Protein AF-A0A7X4AEI4-F1 (afdb_monomer_lite)

Structure (mmCIF, N/CA/C/O backbone):
data_AF-A0A7X4AEI4-F1
#
_entry.id   AF-A0A7X4AEI4-F1
#
loop_
_atom_site.group_PDB
_atom_site.id
_atom_site.type_symbol
_atom_site.label_atom_id
_atom_site.label_alt_id
_atom_site.label_comp_id
_atom_site.label_asym_id
_atom_site.label_entity_id
_atom_site.label_seq_id
_atom_site.pdbx_PDB_ins_code
_atom_site.Cartn_x
_atom_site.Cartn_y
_atom_site.Cartn_z
_atom_site.occupancy
_atom_site.B_iso_or_equiv
_atom_site.auth_seq_id
_atom_site.auth_comp_id
_atom_site.auth_asym_id
_atom_site.auth_atom_id
_atom_site.pdbx_PDB_model_num
ATOM 1 N N . MET A 1 1 ? -29.100 -59.504 28.531 1.00 40.72 1 MET A N 1
ATOM 2 C CA . MET A 1 1 ? -29.066 -58.309 29.402 1.00 40.72 1 MET A CA 1
ATOM 3 C C . MET A 1 1 ? -27.916 -57.431 28.911 1.00 40.72 1 MET A C 1
ATOM 5 O O . MET A 1 1 ? -26.781 -57.634 29.310 1.00 40.72 1 MET A O 1
ATOM 9 N N . GLY A 1 2 ? -28.166 -56.596 27.897 1.00 37.59 2 GLY A N 1
ATOM 10 C CA . GLY A 1 2 ? -27.125 -55.810 27.222 1.00 37.59 2 GLY A CA 1
ATOM 11 C C . GLY A 1 2 ? -27.104 -54.385 27.761 1.00 37.59 2 GLY A C 1
ATOM 12 O O . GLY A 1 2 ? -28.114 -53.692 27.659 1.00 37.59 2 GLY A O 1
ATOM 13 N N . LEU A 1 3 ? -25.984 -53.963 28.353 1.00 35.50 3 LEU A N 1
ATOM 14 C CA . LEU A 1 3 ? -25.806 -52.591 28.824 1.00 35.50 3 LEU A CA 1
ATOM 15 C C . LEU A 1 3 ? -25.852 -51.621 27.633 1.00 35.50 3 LEU A C 1
ATOM 17 O O . LEU A 1 3 ? -24.962 -51.623 26.783 1.00 35.50 3 LEU A O 1
ATOM 21 N N . ARG A 1 4 ? -26.880 -50.766 27.593 1.00 35.78 4 ARG A N 1
ATOM 22 C CA . ARG A 1 4 ? -26.909 -49.581 26.730 1.00 35.78 4 ARG A CA 1
ATOM 23 C C . ARG A 1 4 ? -25.895 -48.574 27.268 1.00 35.78 4 ARG A C 1
ATOM 25 O O . ARG A 1 4 ? -26.058 -48.070 28.375 1.00 35.78 4 ARG A O 1
ATOM 32 N N . ARG A 1 5 ? -24.848 -48.292 26.492 1.00 32.34 5 ARG A N 1
ATOM 33 C CA . ARG A 1 5 ? -23.928 -47.181 26.758 1.00 32.34 5 ARG A CA 1
ATOM 34 C C . ARG A 1 5 ? -24.630 -45.882 26.365 1.00 32.34 5 ARG A C 1
ATOM 36 O O . ARG A 1 5 ? -25.009 -45.721 25.210 1.00 32.34 5 ARG A O 1
ATOM 43 N N . VAL A 1 6 ? -24.829 -44.990 27.329 1.00 35.66 6 VAL A N 1
ATOM 44 C CA . VAL A 1 6 ? -25.264 -43.610 27.089 1.00 35.66 6 VAL A CA 1
ATOM 45 C C . VAL A 1 6 ? -23.999 -42.787 26.863 1.00 35.66 6 VAL A C 1
ATOM 47 O O . VAL A 1 6 ? -23.143 -42.735 27.743 1.00 35.66 6 VAL A O 1
ATOM 50 N N . ALA A 1 7 ? -23.856 -42.198 25.678 1.00 30.56 7 ALA A N 1
ATOM 51 C CA . ALA A 1 7 ? -22.810 -41.222 25.398 1.00 30.56 7 ALA A CA 1
ATOM 52 C C . ALA A 1 7 ? -23.348 -39.827 25.734 1.00 30.56 7 ALA A C 1
ATOM 54 O O . ALA A 1 7 ? -24.354 -39.395 25.173 1.00 30.56 7 ALA A O 1
ATOM 55 N N . LEU A 1 8 ? -22.696 -39.149 26.675 1.00 24.53 8 LEU A N 1
ATOM 56 C CA . LEU A 1 8 ? -22.923 -37.741 26.978 1.00 24.53 8 LEU A CA 1
ATOM 57 C C . LEU A 1 8 ? -22.025 -36.924 26.040 1.00 24.53 8 LEU A C 1
ATOM 59 O O . LEU A 1 8 ? -20.804 -37.001 26.149 1.00 24.53 8 LEU A O 1
ATOM 63 N N . VAL A 1 9 ? -22.615 -36.179 25.106 1.00 31.70 9 VAL A N 1
ATOM 64 C CA . VAL A 1 9 ? -21.888 -35.216 24.268 1.00 31.70 9 VAL A CA 1
ATOM 65 C C . VAL A 1 9 ? -22.061 -33.843 24.905 1.00 31.70 9 VAL A C 1
ATOM 67 O O . VAL A 1 9 ? -23.163 -33.300 24.920 1.00 31.70 9 VAL A O 1
ATOM 70 N N . ALA A 1 10 ? -20.984 -33.302 25.469 1.00 25.70 10 ALA A N 1
ATOM 71 C CA . ALA A 1 10 ? -20.925 -31.915 25.906 1.00 25.70 10 ALA A CA 1
ATOM 72 C C . ALA A 1 10 ? -20.435 -31.064 24.727 1.00 25.70 10 ALA A C 1
ATOM 74 O O . ALA A 1 10 ? -19.293 -31.201 24.295 1.00 25.70 10 ALA A O 1
ATOM 75 N N . LEU A 1 11 ? -21.306 -30.209 24.189 1.00 27.55 11 LEU A N 1
ATOM 76 C CA . LEU A 1 11 ? -20.925 -29.166 23.240 1.00 27.55 11 LEU A CA 1
ATOM 77 C C . LEU A 1 11 ? -20.394 -27.977 24.041 1.00 27.55 11 LEU A C 1
ATOM 79 O O . LEU A 1 11 ? -21.166 -27.203 24.603 1.00 27.55 11 LEU A O 1
ATOM 83 N N . THR A 1 12 ? -19.075 -27.837 24.118 1.00 30.42 12 THR A N 1
ATOM 84 C CA . THR A 1 12 ? -18.460 -26.572 24.516 1.00 30.42 12 THR A CA 1
ATOM 85 C C . THR A 1 12 ? -18.415 -25.671 23.290 1.00 30.42 12 THR A C 1
ATOM 87 O O . THR A 1 12 ? -17.662 -25.942 22.357 1.00 30.42 12 THR A O 1
ATOM 90 N N . ALA A 1 13 ? -19.207 -24.598 23.292 1.00 36.44 13 ALA A N 1
ATOM 91 C CA . ALA A 1 13 ? -19.008 -23.455 22.408 1.00 36.44 13 ALA A CA 1
ATOM 92 C C . ALA A 1 13 ? -17.741 -22.712 22.863 1.00 36.44 13 ALA A C 1
ATOM 94 O O . ALA A 1 13 ? -17.801 -21.702 23.557 1.00 36.44 13 ALA A O 1
ATOM 95 N N . GLY A 1 14 ? -16.582 -23.292 22.564 1.00 29.38 14 GLY A N 1
ATOM 96 C CA . GLY A 1 14 ? -15.323 -22.571 22.580 1.00 29.38 14 GLY A CA 1
ATOM 97 C C . GLY A 1 14 ? -15.146 -21.948 21.206 1.00 29.38 14 GLY A C 1
ATOM 98 O O . GLY A 1 14 ? -15.193 -22.668 20.211 1.00 29.38 14 GLY A O 1
ATOM 99 N N . CYS A 1 15 ? -14.943 -20.633 21.147 1.00 37.44 15 CYS A N 1
ATOM 100 C CA . CYS A 1 15 ? -14.301 -20.001 20.002 1.00 37.44 15 CYS A CA 1
ATOM 101 C C . CYS A 1 15 ? -12.878 -20.565 19.923 1.00 37.44 15 CYS A C 1
ATOM 103 O O . CYS A 1 15 ? -11.944 -20.012 20.498 1.00 37.44 15 CYS A O 1
ATOM 105 N N . ALA A 1 16 ? -12.731 -21.732 19.304 1.00 33.69 16 ALA A N 1
ATOM 106 C CA . ALA A 1 16 ? -11.439 -22.212 18.871 1.00 33.69 16 ALA A CA 1
ATOM 107 C C . ALA A 1 16 ? -11.057 -21.332 17.683 1.00 33.69 16 ALA A C 1
ATOM 109 O O . ALA A 1 16 ? -11.630 -21.458 16.603 1.00 33.69 16 ALA A O 1
ATOM 110 N N . VAL A 1 17 ? -10.147 -20.391 17.922 1.00 42.44 17 VAL A N 1
ATOM 111 C CA . VAL A 1 17 ? -9.351 -19.801 16.848 1.00 42.44 17 VAL A CA 1
ATOM 112 C C . VAL A 1 17 ? -8.646 -20.983 16.200 1.00 42.44 17 VAL A C 1
ATOM 114 O O . VAL A 1 17 ? -7.931 -21.706 16.893 1.00 42.44 17 VAL A O 1
ATOM 117 N N . ASP A 1 18 ? -8.945 -21.254 14.935 1.00 33.75 18 ASP A N 1
ATOM 118 C CA . ASP A 1 18 ? -8.306 -22.341 14.210 1.00 33.75 18 ASP A CA 1
ATOM 119 C C . ASP A 1 18 ? -6.809 -22.012 14.085 1.00 33.75 18 ASP A C 1
ATOM 121 O O . ASP A 1 18 ? -6.461 -21.041 13.407 1.00 33.75 18 ASP A O 1
ATOM 125 N N . PRO A 1 19 ? -5.900 -22.761 14.740 1.00 39.88 19 PRO A N 1
ATOM 126 C CA . PRO A 1 19 ? -4.470 -22.514 14.600 1.00 39.88 19 PRO A CA 1
ATOM 127 C C . PRO A 1 19 ? -3.979 -22.757 13.162 1.00 39.88 19 PRO A C 1
ATOM 129 O O . PRO A 1 19 ? -2.879 -22.325 12.828 1.00 39.88 19 PRO A O 1
ATOM 132 N N . ALA A 1 20 ? -4.783 -23.396 12.298 1.00 40.00 20 ALA A N 1
ATOM 133 C CA . ALA A 1 20 ? -4.458 -23.612 10.890 1.00 40.00 20 ALA A CA 1
ATOM 134 C C . ALA A 1 20 ? -4.555 -22.343 10.020 1.00 40.00 20 ALA A C 1
ATOM 136 O O . ALA A 1 20 ? -4.035 -22.338 8.905 1.00 40.00 20 ALA A O 1
ATOM 137 N N . ALA A 1 21 ? -5.155 -21.249 10.507 1.00 44.06 21 ALA A N 1
ATOM 138 C CA . ALA A 1 21 ? -5.223 -19.995 9.748 1.00 44.06 21 ALA A CA 1
ATOM 139 C C . ALA A 1 21 ? -3.840 -19.349 9.502 1.00 44.06 21 ALA A C 1
ATOM 141 O O . ALA A 1 21 ? -3.711 -18.520 8.606 1.00 44.06 21 ALA A O 1
ATOM 142 N N . HIS A 1 22 ? -2.805 -19.756 10.252 1.00 48.44 22 HIS A N 1
ATOM 143 C CA . HIS A 1 22 ? -1.427 -19.269 10.099 1.00 48.44 22 HIS A CA 1
ATOM 144 C C . HIS A 1 22 ? -0.555 -20.074 9.121 1.00 48.44 22 HIS A C 1
ATOM 146 O O . HIS A 1 22 ? 0.604 -19.716 8.924 1.00 48.44 22 HIS A O 1
ATOM 152 N N . GLU A 1 23 ? -1.055 -21.151 8.503 1.00 52.00 23 GLU A N 1
ATOM 153 C CA . GLU A 1 23 ? -0.225 -21.980 7.608 1.00 52.00 23 GLU A CA 1
ATOM 154 C C . GLU A 1 23 ? -0.164 -21.485 6.152 1.00 52.00 23 GLU A C 1
ATOM 156 O O . GLU A 1 23 ? 0.706 -21.928 5.398 1.00 52.00 23 GLU A O 1
ATOM 161 N N . ARG A 1 24 ? -1.039 -20.564 5.728 1.00 64.62 24 ARG A N 1
ATOM 162 C CA . ARG A 1 24 ? -0.987 -19.997 4.371 1.00 64.62 24 ARG A CA 1
ATOM 163 C C . ARG A 1 24 ? -0.202 -18.692 4.364 1.00 64.62 24 ARG A C 1
ATOM 165 O O . ARG A 1 24 ? -0.652 -17.684 4.894 1.00 64.62 24 ARG A O 1
ATOM 172 N N . ALA A 1 25 ? 0.977 -18.733 3.747 1.00 78.81 25 ALA A N 1
ATOM 173 C CA . ALA A 1 25 ? 1.729 -17.531 3.420 1.00 78.81 25 ALA A CA 1
ATOM 174 C C . ALA A 1 25 ? 0.918 -16.671 2.444 1.00 78.81 25 ALA A C 1
ATOM 176 O O . ALA A 1 25 ? 0.476 -17.183 1.414 1.00 78.81 25 ALA A O 1
ATOM 177 N N . VAL A 1 26 ? 0.764 -15.394 2.788 1.00 87.00 26 VAL A N 1
ATOM 178 C CA . VAL A 1 26 ? 0.169 -14.378 1.923 1.00 87.00 26 VAL A CA 1
ATOM 179 C C . VAL A 1 26 ? 1.264 -13.697 1.101 1.00 87.00 26 VAL A C 1
ATOM 181 O O . VAL A 1 26 ? 2.323 -13.342 1.632 1.00 87.00 26 VAL A O 1
ATOM 184 N N . TRP A 1 27 ? 1.017 -13.507 -0.190 1.00 87.94 27 TRP A N 1
ATOM 185 C CA . TRP A 1 27 ? 1.929 -12.910 -1.152 1.00 87.94 27 TRP A CA 1
ATOM 186 C C . TRP A 1 27 ? 1.319 -11.663 -1.760 1.00 87.94 27 TRP A C 1
ATOM 188 O O . TRP A 1 27 ? 0.319 -11.720 -2.443 1.00 87.94 27 TRP A O 1
ATOM 198 N N . THR A 1 28 ? 2.009 -10.537 -1.609 1.00 90.19 28 THR A N 1
ATOM 199 C CA . THR A 1 28 ? 1.589 -9.272 -2.220 1.00 90.19 28 THR A CA 1
ATOM 200 C C . THR A 1 28 ? 1.943 -9.250 -3.713 1.00 90.19 28 THR A C 1
ATOM 202 O O . THR A 1 28 ? 2.954 -8.655 -4.109 1.00 90.19 28 THR A O 1
ATOM 205 N N . ASP A 1 29 ? 1.167 -9.945 -4.540 1.00 88.88 29 ASP A N 1
ATOM 206 C CA . ASP A 1 29 ? 1.409 -10.135 -5.974 1.00 88.88 29 ASP A CA 1
ATOM 207 C C . ASP A 1 29 ? 0.207 -9.787 -6.875 1.00 88.88 29 ASP A C 1
ATOM 209 O O . ASP A 1 29 ? 0.360 -9.687 -8.096 1.00 88.88 29 ASP A O 1
ATOM 213 N N . GLY A 1 30 ? -0.936 -9.430 -6.280 1.00 91.00 30 GLY A N 1
ATOM 214 C CA . GLY A 1 30 ? -2.163 -9.032 -6.970 1.00 91.00 30 GLY A CA 1
ATOM 215 C C . GLY A 1 30 ? -3.045 -10.201 -7.410 1.00 91.00 30 GLY A C 1
ATOM 216 O O . GLY A 1 30 ? -4.073 -9.952 -8.045 1.00 91.00 30 GLY A O 1
ATOM 217 N N . ASP A 1 31 ? -2.654 -11.438 -7.104 1.00 91.62 31 ASP A N 1
ATOM 218 C CA . ASP A 1 31 ? -3.564 -12.572 -6.969 1.00 91.62 31 ASP A CA 1
ATOM 219 C C . ASP A 1 31 ? -4.132 -12.562 -5.539 1.00 91.62 31 ASP A C 1
ATOM 221 O O . ASP A 1 31 ? -3.468 -12.123 -4.609 1.00 91.62 31 ASP A O 1
ATOM 225 N N . PHE A 1 32 ? -5.385 -12.972 -5.356 1.00 94.75 32 PHE A N 1
ATOM 226 C CA . PHE A 1 32 ? -6.053 -12.909 -4.048 1.00 94.75 32 PHE A CA 1
ATOM 227 C C . PHE A 1 32 ? -6.466 -14.290 -3.522 1.00 94.75 32 PHE A C 1
ATOM 229 O O . PHE A 1 32 ? -7.191 -14.376 -2.529 1.00 94.75 32 PHE A O 1
ATOM 236 N N . ASP A 1 33 ? -6.073 -15.370 -4.201 1.00 92.94 33 ASP A N 1
ATOM 237 C CA . ASP A 1 33 ? -6.460 -16.742 -3.850 1.00 92.94 33 ASP A CA 1
ATOM 238 C C . ASP A 1 33 ? -5.941 -17.174 -2.462 1.00 92.94 33 ASP A C 1
ATOM 240 O O . ASP A 1 33 ? -6.579 -17.946 -1.745 1.00 92.94 33 ASP A O 1
ATOM 244 N N . ASP A 1 34 ? -4.788 -16.661 -2.047 1.00 90.12 34 ASP A N 1
ATOM 245 C CA . ASP A 1 34 ? -4.175 -16.884 -0.735 1.00 90.12 34 ASP A CA 1
ATOM 246 C C . ASP A 1 34 ? -4.924 -16.202 0.423 1.00 90.12 34 ASP A C 1
ATOM 248 O O . ASP A 1 34 ? -4.846 -16.665 1.565 1.00 90.12 34 ASP A O 1
ATOM 252 N N . TRP A 1 35 ? -5.721 -15.175 0.126 1.00 93.94 35 TRP A N 1
ATOM 253 C CA . TRP A 1 35 ? -6.644 -14.548 1.070 1.00 93.94 35 TRP A CA 1
ATOM 254 C C . TRP A 1 35 ? -7.948 -15.335 1.262 1.00 93.94 35 TRP A C 1
ATOM 256 O O . TRP A 1 35 ? -8.752 -14.989 2.135 1.00 93.94 35 TRP A O 1
ATOM 266 N N . GLU A 1 36 ? -8.191 -16.403 0.493 1.00 91.69 36 GLU A N 1
ATOM 267 C CA . GLU A 1 36 ? -9.394 -17.221 0.646 1.00 91.69 36 GLU A CA 1
ATOM 268 C C . GLU A 1 36 ? -9.468 -17.841 2.054 1.00 91.69 36 GLU A C 1
ATOM 270 O O . GLU A 1 36 ? -8.607 -18.615 2.481 1.00 91.69 36 GLU A O 1
ATOM 275 N N . GLY A 1 37 ? -10.540 -17.509 2.781 1.00 88.06 37 GLY A N 1
ATOM 276 C CA . GLY A 1 37 ? -10.766 -17.949 4.160 1.00 88.06 37 GLY A CA 1
ATOM 277 C C . GLY A 1 37 ? -10.193 -17.013 5.228 1.00 88.06 37 GLY A C 1
ATOM 278 O O . GLY A 1 37 ? -10.511 -17.188 6.407 1.00 88.06 37 GLY A O 1
ATOM 279 N N . VAL A 1 38 ? -9.423 -15.989 4.848 1.00 92.38 38 VAL A N 1
ATOM 280 C CA . VAL A 1 38 ? -9.021 -14.925 5.773 1.00 92.38 38 VAL A CA 1
ATOM 281 C C . VAL A 1 38 ? -10.240 -14.057 6.079 1.00 92.38 38 VAL A C 1
ATOM 283 O O . VAL A 1 38 ? -10.901 -13.525 5.188 1.00 92.38 38 VAL A O 1
ATOM 286 N N . THR A 1 39 ? -10.572 -13.932 7.362 1.00 93.94 39 THR A N 1
ATOM 287 C CA . THR A 1 39 ? -11.710 -13.115 7.799 1.00 93.94 39 THR A CA 1
ATOM 288 C C . THR A 1 39 ? -11.338 -11.636 7.754 1.00 93.94 39 THR A C 1
ATOM 290 O O . THR A 1 39 ? -10.255 -11.252 8.191 1.00 93.94 39 THR A O 1
ATOM 293 N N . ALA A 1 40 ? -12.251 -10.798 7.264 1.00 96.38 40 ALA A N 1
ATOM 294 C CA . ALA A 1 40 ? -12.083 -9.352 7.320 1.00 96.38 40 ALA A CA 1
ATOM 295 C C . ALA A 1 40 ? -11.963 -8.876 8.780 1.00 96.38 40 ALA A C 1
ATOM 297 O O . ALA A 1 40 ? -12.787 -9.217 9.629 1.00 96.38 40 ALA A O 1
ATOM 298 N N . ALA A 1 41 ? -10.948 -8.062 9.058 1.00 97.00 41 ALA A N 1
ATOM 299 C CA . ALA A 1 41 ? -10.751 -7.387 10.335 1.00 97.00 41 ALA A CA 1
ATOM 300 C C . ALA A 1 41 ? -11.816 -6.299 10.570 1.00 97.00 41 ALA A C 1
ATOM 302 O O . ALA A 1 41 ? -12.190 -6.028 11.712 1.00 97.00 41 ALA A O 1
ATOM 303 N N . VAL A 1 42 ? -12.325 -5.698 9.491 1.00 98.38 42 VAL A N 1
ATOM 304 C CA . VAL A 1 42 ? -13.499 -4.817 9.486 1.00 98.38 42 VAL A CA 1
ATOM 305 C C . VAL A 1 42 ? -14.209 -4.903 8.137 1.00 98.38 42 VAL A C 1
ATOM 307 O O . VAL A 1 42 ? -13.566 -5.089 7.105 1.00 98.38 42 VAL A O 1
ATOM 310 N N . VAL A 1 43 ? -15.533 -4.767 8.164 1.00 98.19 43 VAL A N 1
ATOM 311 C CA . VAL A 1 43 ? -16.392 -4.612 6.985 1.00 98.19 43 VAL A CA 1
ATOM 312 C C . VAL A 1 43 ? -17.125 -3.292 7.132 1.00 98.19 43 VAL A C 1
ATOM 314 O O . VAL A 1 43 ? -17.584 -2.966 8.231 1.00 98.19 43 VAL A O 1
ATOM 317 N N . ASP A 1 44 ? -17.221 -2.567 6.035 1.00 98.12 44 ASP A N 1
ATOM 318 C CA . ASP A 1 44 ? -17.818 -1.250 5.958 1.00 98.12 44 ASP A CA 1
ATOM 319 C C . ASP A 1 44 ? -19.134 -1.296 5.149 1.00 98.12 44 ASP A C 1
ATOM 321 O O . ASP A 1 44 ? -19.295 -2.173 4.286 1.00 98.12 44 ASP A O 1
ATOM 325 N N . PRO A 1 45 ? -20.158 -0.494 5.497 1.00 97.25 45 PRO A N 1
ATOM 326 C CA . PRO A 1 45 ? -21.469 -0.597 4.864 1.00 97.25 45 PRO A CA 1
ATOM 327 C C . PRO A 1 45 ? -21.482 -0.090 3.418 1.00 97.25 45 PRO A C 1
ATOM 329 O O . PRO A 1 45 ? -21.324 1.088 3.163 1.00 97.25 45 PRO A O 1
ATOM 332 N N . VAL A 1 46 ? -21.848 -0.955 2.472 1.00 95.88 46 VAL A N 1
ATOM 333 C CA . VAL A 1 46 ? -22.008 -0.556 1.062 1.00 95.88 46 VAL A CA 1
ATOM 334 C C . VAL A 1 46 ? -23.038 0.571 0.890 1.00 95.88 46 VAL A C 1
ATOM 336 O O . VAL A 1 46 ? -24.194 0.444 1.317 1.00 95.88 46 VAL A O 1
ATOM 339 N N . GLY A 1 47 ? -22.661 1.605 0.140 1.00 95.56 47 GLY A N 1
ATOM 340 C CA . GLY A 1 47 ? -23.536 2.679 -0.315 1.00 95.56 47 GLY A CA 1
ATOM 341 C C . GLY A 1 47 ? -23.809 3.757 0.730 1.00 95.56 47 GLY A C 1
ATOM 342 O O . GLY A 1 47 ? -24.820 4.460 0.610 1.00 95.56 47 GLY A O 1
ATOM 343 N N . ASP A 1 48 ? -22.955 3.892 1.743 1.00 96.75 48 ASP A N 1
ATOM 344 C CA . ASP A 1 48 ? -23.023 4.970 2.734 1.00 96.75 48 ASP A CA 1
ATOM 345 C C . ASP A 1 48 ? -22.235 6.232 2.325 1.00 96.75 48 ASP A C 1
ATOM 347 O O . ASP A 1 48 ? -22.267 7.256 3.015 1.00 96.75 48 ASP A O 1
ATOM 351 N N . VAL A 1 49 ? -21.668 6.222 1.119 1.00 96.75 49 VAL A N 1
ATOM 352 C CA . VAL A 1 49 ? -21.022 7.371 0.481 1.00 96.75 49 VAL A CA 1
ATOM 353 C C . VAL A 1 49 ? -21.963 8.223 -0.389 1.00 96.75 49 VAL A C 1
ATOM 355 O O . VAL A 1 49 ? -23.003 7.764 -0.880 1.00 96.75 49 VAL A O 1
ATOM 358 N N . PRO A 1 50 ? -21.609 9.495 -0.672 1.00 94.94 50 PRO A N 1
ATOM 359 C CA . PRO A 1 50 ? -22.335 10.314 -1.637 1.00 94.94 50 PRO A CA 1
ATOM 360 C C . PRO A 1 50 ? -22.390 9.679 -3.035 1.00 94.94 50 PRO A C 1
ATOM 362 O O . PRO A 1 50 ? -21.410 9.124 -3.532 1.00 94.94 50 PRO A O 1
ATOM 365 N N . ALA A 1 51 ? -23.522 9.847 -3.724 1.00 92.75 51 ALA A N 1
ATOM 366 C CA . ALA A 1 51 ? -23.704 9.335 -5.080 1.00 92.75 51 ALA A CA 1
ATOM 367 C C . ALA A 1 51 ? -22.594 9.818 -6.034 1.00 92.75 51 ALA A C 1
ATOM 369 O O . ALA A 1 51 ? -22.342 11.018 -6.163 1.00 92.75 51 ALA A O 1
ATOM 370 N N . GLY A 1 52 ? -21.963 8.875 -6.740 1.00 89.06 52 GLY A N 1
ATOM 371 C CA . GLY A 1 52 ? -20.851 9.155 -7.652 1.00 89.06 52 GLY A CA 1
ATOM 372 C C . GLY A 1 52 ? -19.481 9.259 -6.974 1.00 89.06 52 GLY A C 1
ATOM 373 O O . GLY A 1 52 ? -18.520 9.662 -7.636 1.00 89.06 52 GLY A O 1
ATOM 374 N N . SER A 1 53 ? -19.369 8.903 -5.688 1.00 93.44 53 SER A N 1
ATOM 375 C CA . SER A 1 53 ? -18.069 8.667 -5.060 1.00 93.44 53 SER A CA 1
ATOM 376 C C . SER A 1 53 ? -17.305 7.582 -5.835 1.00 93.44 53 SER A C 1
ATOM 378 O O . SER A 1 53 ? -17.899 6.577 -6.219 1.00 93.44 53 SER A O 1
ATOM 380 N N . PRO A 1 54 ? -16.004 7.767 -6.125 1.00 92.44 54 PRO A N 1
ATOM 381 C CA . PRO A 1 54 ? -15.208 6.757 -6.817 1.00 92.44 54 PRO A CA 1
ATOM 382 C C . PRO A 1 54 ? -14.770 5.621 -5.888 1.00 92.44 54 PRO A C 1
ATOM 384 O O . PRO A 1 54 ? -14.215 4.652 -6.384 1.00 92.44 54 PRO A O 1
ATOM 387 N N . VAL A 1 55 ? -14.958 5.776 -4.576 1.00 96.12 55 VAL A N 1
ATOM 388 C CA . VAL A 1 55 ? -14.631 4.795 -3.540 1.00 96.12 55 VAL A CA 1
ATOM 389 C C . VAL A 1 55 ? -15.797 4.737 -2.558 1.00 96.12 55 VAL A C 1
ATOM 391 O O . VAL A 1 55 ? -16.337 5.786 -2.192 1.00 96.12 55 VAL A O 1
ATOM 394 N N . ASP A 1 56 ? -16.155 3.514 -2.199 1.00 97.56 56 ASP A N 1
ATOM 395 C CA . ASP A 1 56 ? -17.153 3.095 -1.211 1.00 97.56 56 ASP A CA 1
ATOM 396 C C . ASP A 1 56 ? -16.461 1.945 -0.477 1.00 97.56 56 ASP A C 1
ATOM 398 O O . ASP A 1 56 ? -16.300 0.866 -1.050 1.00 97.56 56 ASP A O 1
ATOM 402 N N . LEU A 1 57 ? -15.836 2.226 0.666 1.00 98.19 57 LEU A N 1
ATOM 403 C CA . LEU A 1 57 ? -14.943 1.272 1.316 1.00 98.19 57 LEU A CA 1
ATOM 404 C C . LEU A 1 57 ? -15.725 -0.013 1.630 1.00 98.19 57 LEU A C 1
ATOM 406 O O . LEU A 1 57 ? -16.882 0.010 2.026 1.00 98.19 57 LEU A O 1
ATOM 410 N N . GLY A 1 58 ? -15.109 -1.169 1.375 1.00 97.88 58 GLY A N 1
ATOM 411 C CA . GLY A 1 58 ? -15.787 -2.461 1.506 1.00 97.88 58 GLY A CA 1
ATOM 412 C C . GLY A 1 58 ? -15.353 -3.214 2.755 1.00 97.88 58 GLY A C 1
ATOM 413 O O . GLY A 1 58 ? -16.151 -3.559 3.625 1.00 97.88 58 GLY A O 1
ATOM 414 N N . ALA A 1 59 ? -14.063 -3.521 2.840 1.00 98.06 59 ALA A N 1
ATOM 415 C CA . ALA A 1 59 ? -13.501 -4.323 3.914 1.00 98.06 59 ALA A CA 1
ATOM 416 C C . ALA A 1 59 ? -11.982 -4.172 3.991 1.00 98.06 59 ALA A C 1
ATOM 418 O O . ALA A 1 59 ? -11.317 -3.780 3.031 1.00 98.06 59 ALA A O 1
ATOM 419 N N . ILE A 1 60 ? -11.433 -4.553 5.141 1.00 98.31 60 ILE A N 1
ATOM 420 C CA . ILE A 1 60 ? -9.997 -4.742 5.333 1.00 98.31 60 ILE A CA 1
ATOM 421 C C . ILE A 1 60 ? -9.796 -6.106 5.975 1.00 98.31 60 ILE A C 1
ATOM 423 O O . ILE A 1 60 ? -10.392 -6.382 7.015 1.00 98.31 60 ILE A O 1
ATOM 427 N N . ALA A 1 61 ? -8.935 -6.938 5.404 1.00 97.81 61 ALA A N 1
ATOM 428 C CA . ALA A 1 61 ? -8.359 -8.097 6.076 1.00 97.81 61 ALA A CA 1
ATOM 429 C C . ALA A 1 61 ? -6.896 -7.810 6.426 1.00 97.81 61 ALA A C 1
ATOM 431 O O . ALA A 1 61 ? -6.234 -7.035 5.737 1.00 97.81 61 ALA A O 1
ATOM 432 N N . ALA A 1 62 ? -6.400 -8.423 7.499 1.00 96.31 62 ALA A N 1
ATOM 433 C CA . ALA A 1 62 ? -5.024 -8.274 7.951 1.00 96.31 62 ALA A CA 1
ATOM 434 C C . ALA A 1 62 ? -4.413 -9.647 8.243 1.00 96.31 62 ALA A C 1
ATOM 436 O O . ALA A 1 62 ? -5.087 -10.537 8.761 1.00 96.31 62 ALA A O 1
ATOM 437 N N . GLN A 1 63 ? -3.140 -9.798 7.898 1.00 94.00 63 GLN A N 1
ATOM 438 C CA . GLN A 1 63 ? -2.312 -10.964 8.183 1.00 94.00 63 GLN A CA 1
ATOM 439 C C . GLN A 1 63 ? -0.897 -10.500 8.530 1.00 94.00 63 GLN A C 1
ATOM 441 O O . GLN A 1 63 ? -0.481 -9.395 8.173 1.00 94.00 63 GLN A O 1
ATOM 446 N N . ASP A 1 64 ? -0.140 -11.346 9.215 1.00 92.06 64 ASP A N 1
ATOM 447 C CA . ASP A 1 64 ? 1.265 -11.088 9.506 1.00 92.06 64 ASP A CA 1
ATOM 448 C C . ASP A 1 64 ? 2.126 -12.326 9.286 1.00 92.06 64 ASP A C 1
ATOM 450 O O . ASP A 1 64 ? 1.723 -13.457 9.553 1.00 92.06 64 ASP A O 1
ATOM 454 N N . ASP A 1 65 ? 3.346 -12.073 8.829 1.00 89.69 65 ASP A N 1
ATOM 455 C CA . ASP A 1 65 ? 4.437 -13.031 8.835 1.00 89.69 65 ASP A CA 1
ATOM 456 C C . ASP A 1 65 ? 5.637 -12.434 9.597 1.00 89.69 65 ASP A C 1
ATOM 458 O O . ASP A 1 65 ? 5.621 -11.248 9.972 1.00 89.69 65 ASP A O 1
ATOM 462 N N . PRO A 1 66 ? 6.691 -13.224 9.873 1.00 88.62 66 PRO A N 1
ATOM 463 C CA . PRO A 1 66 ? 7.851 -12.737 10.609 1.00 88.62 66 PRO A CA 1
ATOM 464 C C . PRO A 1 66 ? 8.487 -11.455 10.059 1.00 88.62 66 PRO A C 1
ATOM 466 O O . PRO A 1 66 ? 9.120 -10.709 10.801 1.00 88.62 66 PRO A O 1
ATOM 469 N N . ARG A 1 67 ? 8.314 -11.136 8.782 1.00 88.62 67 ARG A N 1
ATOM 470 C CA . ARG A 1 67 ? 8.863 -9.931 8.169 1.00 88.62 67 ARG A CA 1
ATOM 471 C C . ARG A 1 67 ? 7.823 -8.858 7.910 1.00 88.62 67 ARG A C 1
ATOM 473 O O . ARG A 1 67 ? 8.143 -7.676 8.044 1.00 88.62 67 ARG A O 1
ATOM 480 N N . PHE A 1 68 ? 6.611 -9.232 7.528 1.00 92.12 68 PHE A N 1
ATOM 481 C CA . PHE A 1 68 ? 5.656 -8.307 6.943 1.00 92.12 68 PHE A CA 1
ATOM 482 C C . PHE A 1 68 ? 4.318 -8.256 7.677 1.00 92.12 68 PHE A C 1
ATOM 484 O O . PHE A 1 68 ? 3.822 -9.254 8.193 1.00 92.12 68 PHE A O 1
ATOM 491 N N . LEU A 1 69 ? 3.722 -7.065 7.676 1.00 93.75 69 LEU A N 1
ATOM 492 C CA . LEU A 1 69 ? 2.282 -6.885 7.830 1.00 93.75 69 LEU A CA 1
ATOM 493 C C . LEU A 1 69 ? 1.666 -6.862 6.437 1.00 93.75 69 LEU A C 1
ATOM 495 O O . LEU A 1 69 ? 2.155 -6.130 5.571 1.00 93.75 69 LEU A O 1
ATOM 499 N N . HIS A 1 70 ? 0.594 -7.619 6.251 1.00 96.19 70 HIS A N 1
ATOM 500 C CA . HIS A 1 70 ? -0.165 -7.698 5.011 1.00 96.19 70 HIS A CA 1
ATOM 501 C C . HIS A 1 70 ? -1.589 -7.230 5.252 1.00 96.19 70 HIS A C 1
ATOM 503 O O . HIS A 1 70 ? -2.214 -7.592 6.249 1.00 96.19 70 HIS A O 1
ATOM 509 N N . PHE A 1 71 ? -2.118 -6.466 4.309 1.00 98.00 71 PHE A N 1
ATOM 510 C CA . PHE A 1 71 ? -3.503 -6.030 4.304 1.00 98.00 71 PHE A CA 1
ATOM 511 C C . PHE A 1 71 ? -4.111 -6.288 2.936 1.00 98.00 71 PHE A C 1
ATOM 513 O O . PHE A 1 71 ? -3.491 -5.944 1.934 1.00 98.00 71 PHE A O 1
ATOM 520 N N . LEU A 1 72 ? -5.332 -6.807 2.901 1.00 98.44 72 LEU A N 1
ATOM 521 C CA . LEU A 1 72 ? -6.185 -6.771 1.718 1.00 98.44 72 LEU A CA 1
ATOM 522 C C . LEU A 1 72 ? -7.254 -5.717 1.965 1.00 98.44 72 LEU A C 1
ATOM 524 O O . LEU A 1 72 ? -8.021 -5.837 2.918 1.00 98.44 72 LEU A O 1
ATOM 528 N N . ILE A 1 73 ? -7.294 -4.689 1.127 1.00 98.38 73 ILE A N 1
ATOM 529 C CA . ILE A 1 73 ? -8.291 -3.624 1.191 1.00 98.38 73 ILE A CA 1
ATOM 530 C C . ILE A 1 73 ? -9.244 -3.737 0.006 1.00 98.38 73 ILE A C 1
ATOM 532 O O . ILE A 1 73 ? -8.814 -3.961 -1.124 1.00 98.38 73 ILE A O 1
ATOM 536 N N . ASP A 1 74 ? -10.529 -3.552 0.270 1.00 98.31 74 ASP A N 1
ATOM 537 C CA . ASP A 1 74 ? -11.583 -3.442 -0.733 1.00 98.31 74 ASP A CA 1
ATOM 538 C C . ASP A 1 74 ? -12.083 -1.994 -0.772 1.00 98.31 74 ASP A C 1
ATOM 540 O O . ASP A 1 74 ? -12.452 -1.426 0.258 1.00 98.31 74 ASP A O 1
ATOM 544 N N . LEU A 1 75 ? -12.041 -1.386 -1.956 1.00 97.81 75 LEU A N 1
ATOM 545 C CA . LEU A 1 75 ? -12.444 -0.001 -2.206 1.00 97.81 75 LEU A CA 1
ATOM 546 C C . LEU A 1 75 ? -13.850 0.108 -2.825 1.00 97.81 75 LEU A C 1
ATOM 548 O O . LEU A 1 75 ? -14.241 1.205 -3.238 1.00 97.81 75 LEU A O 1
ATOM 552 N N . GLY A 1 76 ? -14.552 -1.022 -2.985 1.00 96.62 76 GLY A N 1
ATOM 553 C CA . GLY A 1 76 ? -15.919 -1.152 -3.512 1.00 96.62 76 GLY A CA 1
ATOM 554 C C . GLY A 1 76 ? -16.071 -0.882 -5.010 1.00 96.62 76 GLY A C 1
ATOM 555 O O . GLY A 1 76 ? -17.040 -1.312 -5.646 1.00 96.62 76 GLY A O 1
ATOM 556 N N . HIS A 1 77 ? -15.107 -0.193 -5.616 1.00 95.94 77 HIS A N 1
ATOM 557 C CA . HIS A 1 77 ? -15.119 0.212 -7.014 1.00 95.94 77 HIS A CA 1
ATOM 558 C C . HIS A 1 77 ? -13.747 0.049 -7.661 1.00 95.94 77 HIS A C 1
ATOM 560 O O . HIS A 1 77 ? -12.709 0.300 -7.054 1.00 95.94 77 HIS A O 1
ATOM 566 N N . THR A 1 78 ? -13.743 -0.306 -8.948 1.00 97.31 78 THR A N 1
ATOM 567 C CA . THR A 1 78 ? -12.511 -0.404 -9.732 1.00 97.31 78 THR A CA 1
ATOM 568 C C . THR A 1 78 ? -11.887 0.975 -9.944 1.00 97.31 78 THR A C 1
ATOM 570 O O . THR A 1 78 ? -12.405 1.799 -10.703 1.00 97.31 78 THR A O 1
ATOM 573 N N . VAL A 1 79 ? -10.731 1.207 -9.324 1.00 95.56 79 VAL A N 1
ATOM 574 C CA . VAL A 1 79 ? -9.987 2.472 -9.389 1.00 95.56 79 VAL A CA 1
ATOM 575 C C . VAL A 1 79 ? -8.510 2.226 -9.642 1.00 95.56 79 VAL A C 1
ATOM 577 O O . VAL A 1 79 ? -7.970 1.184 -9.298 1.00 95.56 79 VAL A O 1
ATOM 580 N N . THR A 1 80 ? -7.811 3.211 -10.201 1.00 93.62 80 THR A N 1
ATOM 581 C CA . THR A 1 80 ? -6.342 3.235 -10.175 1.00 93.62 80 THR A CA 1
ATOM 582 C C . THR A 1 80 ? -5.902 3.910 -8.880 1.00 93.62 80 THR A C 1
ATOM 584 O O . THR A 1 80 ? -5.759 5.132 -8.862 1.00 93.62 80 THR A O 1
ATOM 587 N N . VAL A 1 81 ? -5.697 3.149 -7.796 1.00 94.12 81 VAL A N 1
ATOM 588 C CA . VAL A 1 81 ? -5.504 3.717 -6.443 1.00 94.12 81 VAL A CA 1
ATOM 589 C C . VAL A 1 81 ? -4.386 4.763 -6.378 1.00 94.12 81 VAL A C 1
ATOM 591 O O . VAL A 1 81 ? -4.535 5.784 -5.723 1.00 94.12 81 VAL A O 1
ATOM 594 N N . GLN A 1 82 ? -3.313 4.609 -7.153 1.00 91.00 82 GLN A N 1
ATOM 595 C CA . GLN A 1 82 ? -2.184 5.549 -7.150 1.00 91.00 82 GLN A CA 1
ATOM 596 C C . GLN A 1 82 ? -2.432 6.853 -7.928 1.00 91.00 82 GLN A C 1
ATOM 598 O O . GLN A 1 82 ? -1.678 7.812 -7.768 1.00 91.00 82 GLN A O 1
ATOM 603 N N . GLY A 1 83 ? -3.452 6.882 -8.793 1.00 88.19 83 GLY A N 1
ATOM 604 C CA . GLY A 1 83 ? -3.727 7.972 -9.741 1.00 88.19 83 GLY A CA 1
ATOM 605 C C . GLY A 1 83 ? -5.174 8.472 -9.733 1.00 88.19 83 GLY A C 1
ATOM 606 O O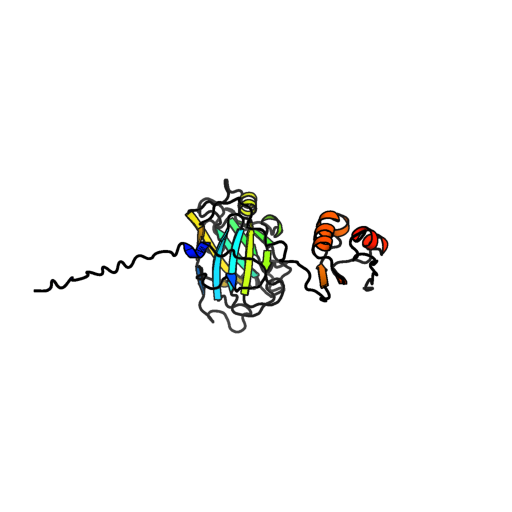 . GLY A 1 83 ? -5.553 9.290 -10.575 1.00 88.19 83 GLY A O 1
ATOM 607 N N . MET A 1 84 ? -6.007 7.980 -8.817 1.00 91.44 84 MET A N 1
ATOM 608 C CA . MET A 1 84 ? -7.391 8.424 -8.651 1.00 91.44 84 MET A CA 1
ATOM 609 C C . MET A 1 84 ? -7.473 9.805 -7.984 1.00 91.44 84 MET A C 1
ATOM 611 O O . MET A 1 84 ? -6.469 10.359 -7.535 1.00 91.44 84 MET A O 1
ATOM 615 N N . ARG A 1 85 ? -8.682 10.381 -7.949 1.00 89.88 85 ARG A N 1
ATOM 616 C CA . ARG A 1 85 ? -8.941 11.633 -7.230 1.00 89.88 85 ARG A CA 1
ATOM 617 C C . ARG A 1 85 ? -9.237 11.394 -5.757 1.00 89.88 85 ARG A C 1
ATOM 619 O O . ARG A 1 85 ? -9.977 10.468 -5.421 1.00 89.88 85 ARG A O 1
ATOM 626 N N . GLY A 1 86 ? -8.736 12.287 -4.912 1.00 91.50 86 GLY A N 1
ATOM 627 C CA . GLY A 1 86 ? -8.799 12.132 -3.462 1.00 91.50 86 GLY A CA 1
ATOM 628 C C . GLY A 1 86 ? -7.653 11.280 -2.917 1.00 91.50 86 GLY A C 1
ATOM 629 O O . GLY A 1 86 ? -6.703 10.973 -3.631 1.00 91.50 86 GLY A O 1
ATOM 630 N N . SER A 1 87 ? -7.722 10.930 -1.640 1.00 92.94 87 SER A N 1
ATOM 631 C CA . SER A 1 87 ? -6.681 10.190 -0.932 1.00 92.94 87 SER A CA 1
ATOM 632 C C . SER A 1 87 ? -7.269 8.978 -0.233 1.00 92.94 87 SER A C 1
ATOM 634 O O . SER A 1 87 ? -8.209 9.142 0.539 1.00 92.94 87 SER A O 1
ATOM 636 N N . VAL A 1 88 ? -6.720 7.787 -0.474 1.00 95.94 88 VAL A N 1
ATOM 637 C CA . VAL A 1 88 ? -6.960 6.627 0.392 1.00 95.94 88 VAL A CA 1
ATOM 638 C C . VAL A 1 88 ? -5.817 6.537 1.405 1.00 95.94 88 VAL A C 1
ATOM 640 O O . VAL A 1 88 ? -4.643 6.466 1.026 1.00 95.94 88 VAL A O 1
ATOM 643 N N . GLU A 1 89 ? -6.164 6.562 2.689 1.00 97.38 89 GLU A N 1
ATOM 644 C CA . GLU A 1 89 ? -5.237 6.508 3.819 1.00 97.38 89 GLU A CA 1
ATOM 645 C C . GLU A 1 89 ? -5.510 5.277 4.682 1.00 97.38 89 GLU A C 1
ATOM 647 O O . GLU A 1 89 ? -6.623 5.105 5.172 1.00 97.38 89 GLU A O 1
ATOM 652 N N . LEU A 1 90 ? -4.482 4.464 4.926 1.00 98.31 90 LEU A N 1
ATOM 653 C CA . LEU A 1 90 ? -4.485 3.440 5.969 1.00 98.31 90 LEU A CA 1
ATOM 654 C C . LEU A 1 90 ? -3.720 3.990 7.178 1.00 98.31 90 LEU A C 1
ATOM 656 O O . LEU A 1 90 ? -2.497 4.133 7.141 1.00 98.31 90 LEU A O 1
ATOM 660 N N . VAL A 1 91 ? -4.459 4.343 8.227 1.00 98.31 91 VAL A N 1
ATOM 661 C CA . VAL A 1 91 ? -3.932 4.861 9.495 1.00 98.31 91 VAL A CA 1
ATOM 662 C C . VAL A 1 91 ? -3.678 3.691 10.434 1.00 98.31 91 VAL A C 1
ATOM 664 O O . VAL A 1 91 ? -4.566 2.856 10.597 1.00 98.31 91 VAL A O 1
ATOM 667 N N . LEU A 1 92 ? -2.495 3.631 11.046 1.00 97.69 92 LEU A N 1
ATOM 668 C CA . LEU A 1 92 ? -2.060 2.510 11.875 1.00 97.69 92 LEU A CA 1
ATOM 669 C C . LEU A 1 92 ? -1.434 2.997 13.189 1.00 97.69 92 LEU A C 1
ATOM 671 O O . LEU A 1 92 ? -0.483 3.780 13.176 1.00 97.69 92 LEU A O 1
ATOM 675 N N . ASP A 1 93 ? -1.949 2.482 14.301 1.00 95.81 93 ASP A N 1
ATOM 676 C CA . ASP A 1 93 ? -1.202 2.246 15.540 1.00 95.81 93 ASP A CA 1
ATOM 677 C C . ASP A 1 93 ? -0.531 0.885 15.358 1.00 95.81 93 ASP A C 1
ATOM 679 O O . ASP A 1 93 ? -1.201 -0.151 15.286 1.00 95.81 93 ASP A O 1
ATOM 683 N N . THR A 1 94 ? 0.781 0.910 15.147 1.00 91.69 94 THR A N 1
ATOM 684 C CA . THR A 1 94 ? 1.504 -0.270 14.677 1.00 91.69 94 THR A CA 1
ATOM 685 C C . THR A 1 94 ? 1.981 -1.143 15.825 1.00 91.69 94 THR A C 1
ATOM 687 O O . THR A 1 94 ? 2.030 -2.356 15.640 1.00 91.69 94 THR A O 1
ATOM 690 N N . ASP A 1 95 ? 2.286 -0.574 16.993 1.00 88.31 95 ASP A N 1
ATOM 691 C CA . ASP A 1 95 ? 2.786 -1.315 18.157 1.00 88.31 95 ASP A CA 1
ATOM 692 C C . ASP A 1 95 ? 1.740 -1.588 19.249 1.00 88.31 95 ASP A C 1
ATOM 694 O O . ASP A 1 95 ? 2.012 -2.373 20.163 1.00 88.31 95 ASP A O 1
ATOM 698 N N . GLY A 1 96 ? 0.539 -1.018 19.131 1.00 87.69 96 GLY A N 1
ATOM 699 C CA . GLY A 1 96 ? -0.540 -1.174 20.101 1.00 87.69 96 GLY A CA 1
ATOM 700 C C . GLY A 1 96 ? -0.337 -0.354 21.379 1.00 87.69 96 GLY A C 1
ATOM 701 O O . GLY A 1 96 ? -1.046 -0.590 22.366 1.00 87.69 96 GLY A O 1
ATOM 702 N N . ASP A 1 97 ? 0.646 0.552 21.411 1.00 88.25 97 ASP A N 1
ATOM 703 C CA . ASP A 1 97 ? 0.947 1.410 22.552 1.00 88.25 97 ASP A CA 1
ATOM 704 C C . ASP A 1 97 ? 0.347 2.805 22.342 1.00 88.25 97 ASP A C 1
ATOM 706 O O . ASP A 1 97 ? 0.868 3.651 21.633 1.00 88.25 97 ASP A O 1
ATOM 710 N N . LEU A 1 98 ? -0.726 3.123 23.068 1.00 89.19 98 LEU A N 1
ATOM 711 C CA . LEU A 1 98 ? -1.355 4.450 22.990 1.00 89.19 98 LEU A CA 1
ATOM 712 C C . LEU A 1 98 ? -0.427 5.611 23.421 1.00 89.19 98 LEU A C 1
ATOM 714 O O . LEU A 1 98 ? -0.797 6.779 23.279 1.00 89.19 98 LEU A O 1
ATOM 718 N N . GLY A 1 99 ? 0.726 5.310 24.030 1.00 87.44 99 GLY A N 1
ATOM 719 C CA . GLY A 1 99 ? 1.753 6.272 24.418 1.00 87.44 99 GLY A CA 1
ATOM 720 C C . GLY A 1 99 ? 2.779 6.596 23.326 1.00 87.44 99 GLY A C 1
ATOM 721 O O . GLY A 1 99 ? 3.530 7.565 23.495 1.00 87.44 99 GLY A O 1
ATOM 722 N N . THR A 1 100 ? 2.835 5.821 22.241 1.00 87.81 100 THR A N 1
ATOM 723 C CA . THR A 1 100 ? 3.614 6.125 21.032 1.00 87.81 100 THR A CA 1
ATOM 724 C C . THR A 1 100 ? 2.740 6.884 20.025 1.00 87.81 100 THR A C 1
ATOM 726 O O . THR A 1 100 ? 1.544 7.101 20.233 1.00 87.81 100 THR A O 1
ATOM 729 N N . GLY A 1 101 ? 3.371 7.449 18.993 1.00 92.56 101 GLY A N 1
ATOM 730 C CA . GLY A 1 101 ? 2.640 8.178 17.961 1.00 92.56 101 GLY A CA 1
ATOM 731 C C . GLY A 1 101 ? 1.821 9.385 18.453 1.00 92.56 101 GLY A C 1
ATOM 732 O O . GLY A 1 101 ? 2.301 10.241 19.209 1.00 92.56 101 GLY A O 1
ATOM 733 N N . GLY A 1 102 ? 0.590 9.505 17.951 1.00 94.62 102 GLY A N 1
ATOM 734 C CA . GLY A 1 102 ? -0.383 10.528 18.338 1.00 94.62 102 GLY A CA 1
ATOM 735 C C . GLY A 1 102 ? -1.782 10.271 17.760 1.00 94.62 102 GLY A C 1
ATOM 736 O O . GLY A 1 102 ? -1.946 9.422 16.887 1.00 94.62 102 GLY A O 1
ATOM 737 N N . PRO A 1 103 ? -2.821 10.993 18.217 1.00 95.19 103 PRO A N 1
ATOM 738 C CA . PRO A 1 103 ? -4.168 10.815 17.687 1.00 95.19 103 PRO A CA 1
ATOM 739 C C . PRO A 1 103 ? -4.235 11.288 16.230 1.00 95.19 103 PRO A C 1
ATOM 741 O O . PRO A 1 103 ? -3.957 12.453 15.926 1.00 95.19 103 PRO A O 1
ATOM 744 N N . TYR A 1 104 ? -4.635 10.401 15.320 1.00 96.56 104 TYR A N 1
ATOM 745 C CA . TYR A 1 104 ? -4.822 10.746 13.913 1.00 96.56 104 TYR A CA 1
ATOM 746 C C . TYR A 1 104 ? -5.921 9.903 13.277 1.00 96.56 104 TYR A C 1
ATOM 748 O O . TYR A 1 104 ? -6.014 8.707 13.517 1.00 96.56 104 TYR A O 1
ATOM 756 N N . GLY A 1 105 ? -6.771 10.528 12.456 1.00 94.50 105 GLY A N 1
ATOM 757 C CA . GLY A 1 105 ? -7.773 9.811 11.660 1.00 94.50 105 GLY A CA 1
ATOM 758 C C . GLY A 1 105 ? -8.710 8.895 12.457 1.00 94.50 105 GLY A C 1
ATOM 759 O O . GLY A 1 105 ? -9.179 7.914 11.904 1.00 94.50 105 GLY A O 1
ATOM 760 N N . GLY A 1 106 ? -8.962 9.179 13.740 1.00 95.12 106 GLY A N 1
ATOM 761 C CA . GLY A 1 106 ? -9.804 8.343 14.607 1.00 95.12 106 GLY A CA 1
ATOM 762 C C . GLY A 1 106 ? -9.110 7.117 15.215 1.00 95.12 106 GLY A C 1
ATOM 763 O O . GLY A 1 106 ? -9.785 6.310 15.849 1.00 95.12 106 GLY A O 1
ATOM 764 N N . VAL A 1 107 ? -7.790 6.985 15.050 1.00 96.88 107 VAL A N 1
ATOM 765 C CA . VAL A 1 107 ? -6.950 5.989 15.726 1.00 96.88 107 VAL A CA 1
ATOM 766 C C . VAL A 1 107 ? -6.117 6.702 16.795 1.00 96.88 107 VAL A C 1
ATOM 768 O O . VAL A 1 107 ? -5.330 7.606 16.491 1.00 96.88 107 VAL A O 1
ATOM 771 N N . ASP A 1 108 ? -6.322 6.321 18.055 1.00 93.69 108 ASP A N 1
ATOM 772 C CA . ASP A 1 108 ? -5.494 6.770 19.175 1.00 93.69 108 ASP A CA 1
ATOM 773 C C . ASP A 1 108 ? -4.151 6.031 19.134 1.00 93.69 108 ASP A C 1
ATOM 775 O O . ASP A 1 108 ? -4.135 4.828 18.896 1.00 93.69 108 ASP A O 1
ATOM 779 N N . GLY A 1 109 ? -3.040 6.739 19.354 1.00 93.88 109 GLY A N 1
ATOM 780 C CA . GLY A 1 109 ? -1.700 6.138 19.286 1.00 93.88 109 GLY A CA 1
ATOM 781 C C . GLY A 1 109 ? -1.219 5.814 17.868 1.00 93.88 109 GLY A C 1
ATOM 782 O O . GLY A 1 109 ? -0.308 5.019 17.700 1.00 93.88 109 GLY A O 1
ATOM 783 N N . ALA A 1 110 ? -1.811 6.402 16.823 1.00 97.00 110 ALA A N 1
ATOM 784 C CA . ALA A 1 110 ? -1.344 6.160 15.462 1.00 97.00 110 ALA A CA 1
ATOM 785 C C . ALA A 1 110 ? 0.133 6.562 15.314 1.00 97.00 110 ALA A C 1
ATOM 787 O O . ALA A 1 110 ? 0.512 7.669 15.698 1.00 97.00 110 ALA A O 1
ATOM 788 N N . ASP A 1 111 ? 0.939 5.698 14.699 1.00 95.88 111 ASP A N 1
ATOM 789 C CA . ASP A 1 111 ? 2.365 5.915 14.421 1.00 95.88 111 ASP A CA 1
ATOM 790 C C . ASP A 1 111 ? 2.632 6.238 12.951 1.00 95.88 111 ASP A C 1
ATOM 792 O O . ASP A 1 111 ? 3.609 6.909 12.596 1.00 95.88 111 ASP A O 1
ATOM 796 N N . LEU A 1 112 ? 1.788 5.703 12.067 1.00 97.25 112 LEU A N 1
ATOM 797 C CA . LEU A 1 112 ? 2.035 5.667 10.636 1.00 97.25 112 LEU A CA 1
ATOM 798 C C . LEU A 1 112 ? 0.730 5.845 9.865 1.00 97.25 112 LEU A C 1
ATOM 800 O O . LEU A 1 112 ? -0.304 5.271 10.194 1.00 97.25 112 LEU A O 1
ATOM 804 N N . VAL A 1 113 ? 0.802 6.604 8.778 1.00 97.81 113 VAL A N 1
ATOM 805 C CA . VAL A 1 113 ? -0.229 6.625 7.743 1.00 97.81 113 VAL A CA 1
ATOM 806 C C . VAL A 1 113 ? 0.400 6.176 6.445 1.00 97.81 113 VAL A C 1
ATOM 808 O O . VAL A 1 113 ? 1.351 6.797 5.967 1.00 97.81 113 VAL A O 1
ATOM 811 N N . VAL A 1 114 ? -0.148 5.120 5.858 1.00 97.81 114 VAL A N 1
ATOM 812 C CA . VAL A 1 114 ? 0.126 4.738 4.476 1.00 97.81 114 VAL A CA 1
ATOM 813 C C . VAL A 1 114 ? -0.831 5.510 3.580 1.00 97.81 114 VAL A C 1
ATOM 815 O O . VAL A 1 114 ? -2.046 5.409 3.719 1.00 97.81 114 VAL A O 1
ATOM 818 N N . VAL A 1 115 ? -0.280 6.287 2.653 1.00 96.56 115 VAL A N 1
ATOM 819 C CA . VAL A 1 115 ? -1.047 7.079 1.691 1.00 96.56 115 VAL A CA 1
ATOM 820 C C . VAL A 1 115 ? -0.969 6.383 0.340 1.00 96.56 115 VAL A C 1
ATOM 822 O O . VAL A 1 115 ? 0.073 6.405 -0.319 1.00 96.56 115 VAL A O 1
ATOM 825 N N . LEU A 1 116 ? -2.070 5.752 -0.065 1.00 95.56 116 LEU A N 1
ATOM 826 C CA . LEU A 1 116 ? -2.153 4.938 -1.284 1.00 95.56 116 LEU A CA 1
ATOM 827 C C . LEU A 1 116 ? -2.434 5.775 -2.537 1.00 95.56 116 LEU A C 1
ATOM 829 O O . LEU A 1 116 ? -2.177 5.334 -3.655 1.00 95.56 116 LEU A O 1
ATOM 833 N N . THR A 1 117 ? -2.917 7.001 -2.343 1.00 93.06 117 THR A N 1
ATOM 834 C CA . THR A 1 117 ? -3.112 7.989 -3.406 1.00 93.06 117 THR A CA 1
ATOM 835 C C . THR A 1 117 ? -2.427 9.289 -3.002 1.00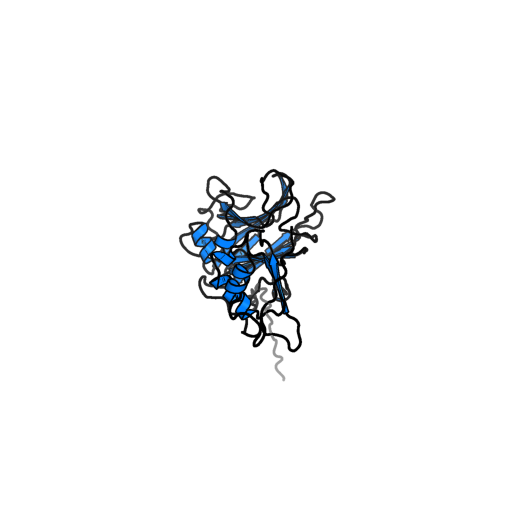 93.06 117 THR A C 1
ATOM 837 O O . THR A 1 117 ? -3.047 10.224 -2.495 1.00 93.06 117 THR A O 1
ATOM 840 N N . ARG A 1 118 ? -1.106 9.358 -3.176 1.00 88.38 118 ARG A N 1
ATOM 841 C CA . ARG A 1 118 ? -0.321 10.527 -2.773 1.00 88.38 118 ARG A CA 1
ATOM 842 C C . ARG A 1 118 ? -0.770 11.763 -3.549 1.00 88.38 118 ARG A C 1
ATOM 844 O O . ARG A 1 118 ? -0.518 11.867 -4.745 1.00 88.38 118 ARG A O 1
ATOM 851 N N . GLN A 1 119 ? -1.353 12.735 -2.858 1.00 83.25 119 GLN A N 1
ATOM 852 C CA . GLN A 1 119 ? -1.684 14.028 -3.451 1.00 83.25 119 GLN A CA 1
ATOM 853 C C . GLN A 1 119 ? -0.457 14.961 -3.457 1.00 83.25 119 GLN A C 1
ATOM 855 O O . GLN A 1 119 ? 0.274 15.002 -2.463 1.00 83.25 119 GLN A O 1
ATOM 860 N N . PRO A 1 120 ? -0.212 15.730 -4.539 1.00 69.69 120 PRO A N 1
ATOM 861 C CA . PRO A 1 120 ? 0.825 16.768 -4.555 1.00 69.69 120 PRO A CA 1
ATOM 862 C C . PRO A 1 120 ? 0.602 17.833 -3.473 1.00 69.69 120 PRO A C 1
ATOM 864 O O . PRO A 1 120 ? 1.557 18.334 -2.889 1.00 69.69 120 PRO A O 1
ATOM 867 N N . GLU A 1 121 ? -0.668 18.140 -3.197 1.00 71.75 121 GLU A N 1
ATOM 868 C CA . GLU A 1 121 ? -1.132 19.018 -2.125 1.00 71.75 121 GLU A CA 1
ATOM 869 C C . GLU A 1 121 ? -2.311 18.322 -1.418 1.00 71.75 121 GLU A C 1
ATOM 871 O O . GLU A 1 121 ? -3.286 17.995 -2.097 1.00 71.75 121 GLU A O 1
ATOM 876 N N . PRO A 1 122 ? -2.268 18.096 -0.090 1.00 64.94 122 PRO A N 1
ATOM 877 C CA . PRO A 1 122 ? -3.282 17.308 0.630 1.00 64.94 122 PRO A CA 1
ATOM 878 C C . PRO A 1 122 ? -4.727 17.813 0.485 1.00 64.94 122 PRO A C 1
ATOM 880 O O . PRO A 1 122 ? -5.673 17.034 0.574 1.00 64.94 122 PRO A O 1
ATOM 883 N N . GLU A 1 123 ? -4.902 19.115 0.255 1.00 67.69 123 GLU A N 1
ATOM 884 C CA . GLU A 1 123 ? -6.212 19.773 0.151 1.00 67.69 123 GLU A CA 1
ATOM 885 C C . GLU A 1 123 ? -6.746 19.847 -1.287 1.00 67.69 123 GLU A C 1
ATOM 887 O O . GLU A 1 123 ? -7.886 20.259 -1.509 1.00 67.69 123 GLU A O 1
ATOM 892 N N . ARG A 1 124 ? -5.958 19.451 -2.293 1.00 72.62 124 ARG A N 1
ATOM 893 C CA . ARG A 1 124 ? -6.424 19.456 -3.681 1.00 72.62 124 ARG A CA 1
ATOM 894 C C . ARG A 1 124 ? -7.217 18.190 -3.987 1.00 72.62 124 ARG A C 1
ATOM 896 O O . ARG A 1 124 ? -6.761 17.081 -3.739 1.00 72.62 124 ARG A O 1
ATOM 903 N N . ASP A 1 125 ? -8.363 18.351 -4.647 1.00 78.19 125 ASP A N 1
ATOM 904 C CA . ASP A 1 125 ? -9.080 17.248 -5.311 1.00 78.19 125 ASP A CA 1
ATOM 905 C C . ASP A 1 125 ? -8.418 16.896 -6.660 1.00 78.19 125 ASP A C 1
ATOM 907 O O . ASP A 1 125 ? -9.025 16.952 -7.733 1.00 78.19 125 ASP A O 1
ATOM 911 N N . GLY A 1 126 ? -7.110 16.639 -6.608 1.00 80.81 126 GLY A N 1
ATOM 912 C CA . GLY A 1 126 ? -6.276 16.302 -7.753 1.00 80.81 126 GLY A CA 1
ATOM 913 C C . GLY A 1 126 ? -6.178 14.799 -7.980 1.00 80.81 126 GLY A C 1
ATOM 914 O O . GLY A 1 126 ? -6.631 13.992 -7.171 1.00 80.81 126 GLY A O 1
ATOM 915 N N . HIS A 1 127 ? -5.570 14.419 -9.102 1.00 84.62 127 HIS A N 1
ATOM 916 C CA . HIS A 1 127 ? -5.134 13.041 -9.307 1.00 84.62 127 HIS A CA 1
ATOM 917 C C . HIS A 1 127 ? -3.896 12.756 -8.455 1.00 84.62 127 HIS A C 1
ATOM 919 O O . HIS A 1 127 ? -2.990 13.591 -8.379 1.00 84.62 127 HIS A O 1
ATOM 925 N N . GLY A 1 128 ? -3.869 11.576 -7.840 1.00 83.12 128 GLY A N 1
ATOM 926 C CA . GLY A 1 128 ? -2.712 11.091 -7.102 1.00 83.12 128 GLY A CA 1
ATOM 927 C C . GLY A 1 128 ? -1.475 10.894 -7.979 1.00 83.12 128 GLY A C 1
ATOM 928 O O . GLY A 1 128 ? -1.554 10.786 -9.204 1.00 83.12 128 GLY A O 1
ATOM 929 N N . ALA A 1 129 ? -0.323 10.836 -7.319 1.00 84.94 129 ALA A N 1
ATOM 930 C CA . ALA A 1 129 ? 0.982 10.591 -7.910 1.00 84.94 129 ALA A CA 1
ATOM 931 C C . ALA A 1 129 ? 1.766 9.574 -7.063 1.00 84.94 129 ALA A C 1
ATOM 933 O O . ALA A 1 129 ? 2.769 9.904 -6.420 1.00 84.94 129 ALA A O 1
ATOM 934 N N . GLY A 1 130 ? 1.287 8.329 -7.062 1.00 89.81 130 GLY A N 1
ATOM 935 C CA . GLY A 1 130 ? 1.957 7.205 -6.409 1.00 89.81 130 GLY A CA 1
ATOM 936 C C . GLY A 1 130 ? 1.524 6.995 -4.962 1.00 89.81 130 GLY A C 1
ATOM 937 O O . GLY A 1 130 ? 0.445 7.416 -4.547 1.00 89.81 130 GLY A O 1
ATOM 938 N N . VAL A 1 131 ? 2.397 6.345 -4.197 1.00 94.12 131 VAL A N 1
ATOM 939 C CA . VAL A 1 131 ? 2.180 5.985 -2.791 1.00 94.12 131 VAL A CA 1
ATOM 940 C C . VAL A 1 131 ? 3.269 6.573 -1.899 1.00 94.12 131 VAL A C 1
ATOM 942 O O . VAL A 1 131 ? 4.364 6.909 -2.361 1.00 94.12 131 VAL A O 1
ATOM 945 N N . GLY A 1 132 ? 2.990 6.688 -0.609 1.00 95.50 132 GLY A N 1
ATOM 946 C CA . GLY A 1 132 ? 3.960 7.154 0.372 1.00 95.50 132 GLY A CA 1
ATOM 947 C C . GLY A 1 132 ? 3.516 6.870 1.793 1.00 95.50 132 GLY A C 1
ATOM 948 O O . GLY A 1 132 ? 2.494 6.224 2.023 1.00 95.50 132 GLY A O 1
ATOM 949 N N . ILE A 1 133 ? 4.299 7.359 2.743 1.00 97.06 133 ILE A N 1
ATOM 950 C CA . ILE A 1 133 ? 3.979 7.244 4.162 1.00 97.06 133 ILE A CA 1
ATOM 951 C C . ILE A 1 133 ? 4.134 8.581 4.871 1.00 97.06 133 ILE A C 1
ATOM 953 O O . ILE A 1 133 ? 4.897 9.442 4.440 1.00 97.06 133 ILE A O 1
ATOM 957 N N . ARG A 1 134 ? 3.437 8.747 5.989 1.00 96.31 134 ARG A N 1
ATOM 958 C CA . ARG A 1 134 ? 3.649 9.845 6.932 1.00 96.31 134 ARG A CA 1
ATOM 959 C C . ARG A 1 134 ? 3.799 9.250 8.317 1.00 96.31 134 ARG A C 1
ATOM 961 O O . ARG A 1 134 ? 2.991 8.415 8.712 1.00 96.31 134 ARG A O 1
ATOM 968 N N . ARG A 1 135 ? 4.807 9.694 9.059 1.00 96.31 135 ARG A N 1
ATOM 969 C CA . ARG A 1 135 ? 4.893 9.391 10.489 1.00 96.31 135 ARG A CA 1
ATOM 970 C C . ARG A 1 135 ? 3.905 10.252 11.248 1.00 96.31 135 ARG A C 1
ATOM 972 O O . ARG A 1 135 ? 3.747 11.432 10.931 1.00 96.31 135 ARG A O 1
ATOM 979 N N . ILE A 1 136 ? 3.280 9.674 12.252 1.00 96.19 136 ILE A N 1
ATOM 980 C CA . ILE A 1 136 ? 2.417 10.375 13.184 1.00 96.19 136 ILE A CA 1
ATOM 981 C C . ILE A 1 136 ? 3.170 10.514 14.501 1.00 96.19 136 ILE A C 1
ATOM 983 O O . ILE A 1 136 ? 3.832 9.593 14.967 1.00 96.19 136 ILE A O 1
ATOM 987 N N . GLY A 1 137 ? 3.105 11.706 15.078 1.00 92.69 137 GLY A N 1
ATOM 988 C CA . GLY A 1 137 ? 3.592 11.960 16.424 1.00 92.69 137 GLY A CA 1
ATOM 989 C C . GLY A 1 137 ? 2.602 12.820 17.203 1.00 92.69 137 GLY A C 1
ATOM 990 O O . GLY A 1 137 ? 1.533 13.157 16.689 1.00 92.69 137 GLY A O 1
ATOM 991 N N . PRO A 1 138 ? 2.975 13.287 18.405 1.00 89.12 138 PRO A N 1
ATOM 992 C CA . PRO A 1 138 ? 2.076 14.064 19.261 1.00 89.12 138 PRO A CA 1
ATOM 993 C C . PRO A 1 138 ? 1.571 15.372 18.628 1.00 89.12 138 PRO A C 1
ATOM 995 O O . PRO A 1 138 ? 0.541 15.902 19.032 1.00 89.12 138 PRO A O 1
ATOM 998 N N . GLY A 1 139 ? 2.300 15.907 17.642 1.00 88.69 139 GLY A N 1
ATOM 999 C CA . GLY A 1 139 ? 1.923 17.100 16.876 1.00 88.69 139 GLY A CA 1
ATOM 1000 C C . GLY A 1 139 ? 1.067 16.824 15.632 1.00 88.69 139 GLY A C 1
ATOM 1001 O O . GLY A 1 139 ? 0.792 17.760 14.884 1.00 88.69 139 GLY A O 1
ATOM 1002 N N . GLY A 1 140 ? 0.671 15.571 15.390 1.00 90.44 140 GLY A N 1
ATOM 1003 C CA . GLY A 1 140 ? -0.056 15.131 14.201 1.00 90.44 140 GLY A CA 1
ATOM 1004 C C . GLY A 1 140 ? 0.850 14.528 13.123 1.00 90.44 140 GLY A C 1
ATOM 1005 O O . GLY A 1 140 ? 1.955 14.055 13.397 1.00 90.44 140 GLY A O 1
ATOM 1006 N N . ALA A 1 141 ? 0.356 14.519 11.885 1.00 92.75 141 ALA A N 1
ATOM 1007 C CA . ALA A 1 141 ? 1.041 13.894 10.761 1.00 92.75 141 ALA A CA 1
ATOM 1008 C C . ALA A 1 141 ? 2.222 14.731 10.249 1.00 92.75 141 ALA A C 1
ATOM 1010 O O . ALA A 1 141 ? 2.058 15.895 9.881 1.00 92.75 141 ALA A O 1
ATOM 1011 N N . GLY A 1 142 ? 3.398 14.108 10.171 1.00 93.12 142 GLY A N 1
ATOM 1012 C CA . GLY A 1 142 ? 4.620 14.692 9.628 1.00 93.12 142 GLY A CA 1
ATOM 1013 C C . GLY A 1 142 ? 4.608 14.840 8.105 1.00 93.12 142 GLY A C 1
ATOM 1014 O O . GLY A 1 142 ? 3.575 14.706 7.446 1.00 93.12 142 GLY A O 1
ATOM 1015 N N . GLU A 1 143 ? 5.777 15.123 7.538 1.00 92.75 143 GLU A N 1
ATOM 1016 C CA . GLU A 1 143 ? 5.960 15.242 6.089 1.00 92.75 143 GLU A CA 1
ATOM 1017 C C . GLU A 1 143 ? 5.741 13.908 5.362 1.00 92.75 143 GLU A C 1
ATOM 1019 O O . GLU A 1 143 ? 5.847 12.826 5.943 1.00 92.75 143 GLU A O 1
ATOM 1024 N N . MET A 1 144 ? 5.445 13.996 4.065 1.00 92.81 144 MET A N 1
ATOM 1025 C CA . MET A 1 144 ? 5.376 12.825 3.194 1.00 92.81 144 MET A CA 1
ATOM 1026 C C . MET A 1 144 ? 6.775 12.236 2.983 1.00 92.81 144 MET A C 1
ATOM 1028 O O . MET A 1 144 ? 7.682 12.907 2.488 1.00 92.81 144 MET A O 1
ATOM 1032 N N . GLU A 1 145 ? 6.925 10.956 3.294 1.00 93.69 145 GLU A N 1
ATOM 1033 C CA . GLU A 1 145 ? 8.154 10.188 3.149 1.00 93.69 145 GLU A CA 1
ATOM 1034 C C . GLU A 1 145 ? 8.007 9.083 2.092 1.00 93.69 145 GLU A C 1
ATOM 1036 O O . GLU A 1 145 ? 6.910 8.670 1.705 1.00 93.69 145 GLU A O 1
ATOM 1041 N N . GLN A 1 146 ? 9.148 8.616 1.581 1.00 91.19 146 GLN A N 1
ATOM 1042 C CA . GLN A 1 146 ? 9.189 7.605 0.526 1.00 91.19 146 GLN A CA 1
ATOM 1043 C C . GLN A 1 146 ? 8.680 6.253 1.036 1.00 91.19 146 GLN A C 1
ATOM 1045 O O . GLN A 1 146 ? 9.134 5.759 2.067 1.00 91.19 146 GLN A O 1
ATOM 1050 N N . ALA A 1 147 ? 7.816 5.620 0.243 1.00 92.38 147 ALA A N 1
ATOM 1051 C CA . ALA A 1 147 ? 7.258 4.288 0.474 1.00 92.38 147 ALA A CA 1
ATOM 1052 C C . ALA A 1 147 ? 8.316 3.220 0.820 1.00 92.38 147 ALA A C 1
ATOM 1054 O O . ALA A 1 147 ? 8.126 2.394 1.713 1.00 92.38 147 ALA A O 1
ATOM 1055 N N . SER A 1 148 ? 9.481 3.276 0.167 1.00 91.50 148 SER A N 1
ATOM 1056 C CA . SER A 1 148 ? 10.564 2.307 0.358 1.00 91.50 148 SER A CA 1
ATOM 1057 C C . SER A 1 148 ? 11.160 2.298 1.768 1.00 91.50 148 SER A C 1
ATOM 1059 O O . SER A 1 148 ? 11.811 1.319 2.122 1.00 91.50 148 SER A O 1
ATOM 1061 N N . ARG A 1 149 ? 10.946 3.346 2.582 1.00 94.88 149 ARG A N 1
ATOM 1062 C CA . ARG A 1 149 ? 11.458 3.406 3.962 1.00 94.88 149 ARG A CA 1
ATOM 1063 C C . ARG A 1 149 ? 10.861 2.339 4.872 1.00 94.88 149 ARG A C 1
ATOM 1065 O O . ARG A 1 149 ? 11.504 1.987 5.846 1.00 94.88 149 ARG A O 1
ATOM 1072 N N . VAL A 1 150 ? 9.665 1.847 4.555 1.00 94.56 150 VAL A N 1
ATOM 1073 C CA . VAL A 1 150 ? 8.963 0.814 5.334 1.00 94.56 150 VAL A CA 1
ATOM 1074 C C . VAL A 1 150 ? 8.662 -0.429 4.499 1.00 94.56 150 VAL A C 1
ATOM 1076 O O . VAL A 1 150 ? 7.744 -1.183 4.799 1.00 94.56 150 VAL A O 1
ATOM 1079 N N . GLY A 1 151 ? 9.389 -0.625 3.393 1.00 93.31 151 GLY A N 1
ATOM 1080 C CA . GLY A 1 151 ? 9.157 -1.757 2.493 1.00 93.31 151 GLY A CA 1
ATOM 1081 C C . GLY A 1 151 ? 7.764 -1.782 1.852 1.00 93.31 151 GLY A C 1
ATOM 1082 O O . GLY A 1 151 ? 7.326 -2.864 1.450 1.00 93.31 151 GLY A O 1
ATOM 1083 N N . LEU A 1 152 ? 7.093 -0.620 1.755 1.00 96.00 152 LEU A N 1
ATOM 1084 C CA . LEU A 1 152 ? 5.727 -0.512 1.245 1.00 96.00 152 LEU A CA 1
ATOM 1085 C C . LEU A 1 152 ? 5.630 -1.070 -0.177 1.00 96.00 152 LEU A C 1
ATOM 1087 O O . LEU A 1 152 ? 6.282 -0.565 -1.095 1.00 96.00 152 LEU A O 1
ATOM 1091 N N . LEU A 1 153 ? 4.779 -2.078 -0.348 1.00 94.62 153 LEU A N 1
ATOM 1092 C CA . LEU A 1 153 ? 4.342 -2.585 -1.645 1.00 94.62 153 LEU A CA 1
ATOM 1093 C C . LEU A 1 153 ? 2.822 -2.492 -1.721 1.00 94.62 153 LEU A C 1
ATOM 1095 O O . LEU A 1 153 ? 2.144 -2.776 -0.738 1.00 94.62 153 LEU A O 1
ATOM 1099 N N . VAL A 1 154 ? 2.315 -2.087 -2.885 1.00 96.00 154 VAL A N 1
ATOM 1100 C CA . VAL A 1 154 ? 0.883 -2.069 -3.192 1.00 96.00 154 VAL A CA 1
ATOM 1101 C C . VAL A 1 154 ? 0.658 -2.823 -4.497 1.00 96.00 154 VAL A C 1
ATOM 1103 O O . VAL A 1 154 ? 1.308 -2.505 -5.498 1.00 96.00 154 VAL A O 1
ATOM 1106 N N . SER A 1 155 ? -0.238 -3.806 -4.479 1.00 95.44 155 SER A N 1
ATOM 1107 C CA . SER A 1 155 ? -0.588 -4.645 -5.629 1.00 95.44 155 SER A CA 1
ATOM 1108 C C . SER A 1 155 ? -2.113 -4.741 -5.780 1.00 95.44 155 SER A C 1
ATOM 1110 O O . SER A 1 155 ? -2.796 -4.680 -4.769 1.00 95.44 155 SER A O 1
ATOM 1112 N N . PRO A 1 156 ? -2.683 -4.871 -6.988 1.00 95.19 156 PRO A N 1
ATOM 1113 C CA . PRO A 1 156 ? -2.016 -4.736 -8.275 1.00 95.19 156 PRO A CA 1
ATOM 1114 C C . PRO A 1 156 ? -1.608 -3.284 -8.574 1.00 95.19 156 PRO A C 1
ATOM 1116 O O . PRO A 1 156 ? -2.060 -2.325 -7.953 1.00 95.19 156 PRO A O 1
ATOM 1119 N N . THR A 1 157 ? -0.745 -3.102 -9.574 1.00 88.06 157 THR A N 1
ATOM 1120 C CA . THR A 1 157 ? -0.311 -1.771 -10.049 1.00 88.06 157 THR A CA 1
ATOM 1121 C C . THR A 1 157 ? -1.253 -1.145 -11.082 1.00 88.06 157 THR A C 1
ATOM 1123 O O . THR A 1 157 ? -1.003 -0.040 -11.563 1.00 88.06 157 THR A O 1
ATOM 1126 N N . HIS A 1 158 ? -2.330 -1.844 -11.440 1.00 88.94 158 HIS A N 1
ATOM 1127 C CA . HIS A 1 158 ? -3.358 -1.391 -12.372 1.00 88.94 158 HIS A CA 1
ATOM 1128 C C . HIS A 1 158 ? -4.692 -1.181 -11.647 1.00 88.94 158 HIS A C 1
ATOM 1130 O O . HIS A 1 158 ? -4.773 -1.297 -10.426 1.00 88.94 158 HIS A O 1
ATOM 1136 N N . SER A 1 159 ? -5.734 -0.814 -12.393 1.00 95.25 159 SER A N 1
ATOM 1137 C CA . SER A 1 159 ? -7.044 -0.565 -11.804 1.00 95.25 159 SER A CA 1
ATOM 1138 C C . SER A 1 159 ? -7.661 -1.844 -11.243 1.00 95.25 159 SER A C 1
ATOM 1140 O O . SER A 1 159 ? -7.799 -2.819 -11.980 1.00 95.25 159 SER A O 1
ATOM 1142 N N . SER A 1 160 ? -8.084 -1.808 -9.987 1.00 97.75 160 SER A N 1
ATOM 1143 C CA . SER A 1 160 ? -8.703 -2.925 -9.272 1.00 97.75 160 SER A CA 1
ATOM 1144 C C . SER A 1 160 ? -9.714 -2.380 -8.266 1.00 97.75 160 SER A C 1
ATOM 1146 O O . SER A 1 160 ? -9.683 -1.190 -7.950 1.00 97.75 160 SER A O 1
ATOM 1148 N N . ASP A 1 161 ? -10.6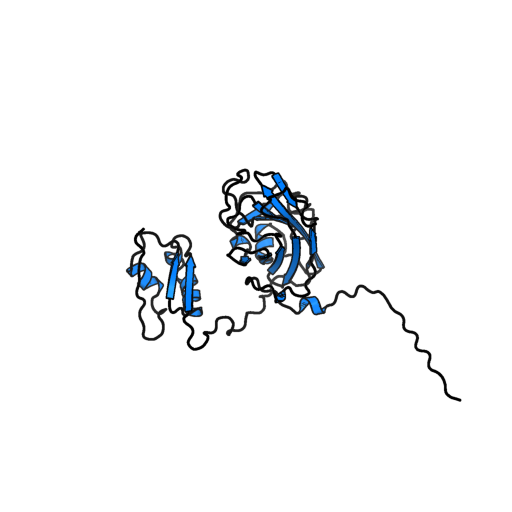47 -3.215 -7.823 1.00 97.69 161 ASP A N 1
ATOM 1149 C CA . ASP A 1 161 ? -11.505 -2.927 -6.667 1.00 97.69 161 ASP A CA 1
ATOM 1150 C C . ASP A 1 161 ? -10.816 -3.283 -5.344 1.00 97.69 161 ASP A C 1
ATOM 1152 O O . ASP A 1 161 ? -11.039 -2.630 -4.328 1.00 97.69 161 ASP A O 1
ATOM 1156 N N . ARG A 1 162 ? -9.909 -4.261 -5.382 1.00 98.06 162 ARG A N 1
ATOM 1157 C CA . ARG A 1 162 ? -9.131 -4.730 -4.238 1.00 98.06 162 ARG A CA 1
ATOM 1158 C C . ARG A 1 162 ? -7.643 -4.508 -4.426 1.00 98.06 162 ARG A C 1
ATOM 1160 O O . ARG A 1 162 ? -7.127 -4.630 -5.540 1.00 98.06 162 ARG A O 1
ATOM 1167 N N . PHE A 1 163 ? -6.962 -4.216 -3.326 1.00 98.44 163 PHE A N 1
ATOM 1168 C CA . PHE A 1 163 ? -5.519 -4.033 -3.293 1.00 98.44 163 PHE A CA 1
ATOM 1169 C C . PHE A 1 163 ? -4.905 -4.729 -2.088 1.00 98.44 163 PHE A C 1
ATOM 1171 O O . PHE A 1 163 ? -5.435 -4.687 -0.984 1.00 98.44 163 PHE A O 1
ATOM 1178 N N . GLU A 1 164 ? -3.741 -5.312 -2.293 1.00 98.25 164 GLU A N 1
ATOM 1179 C CA . GLU A 1 164 ? -2.874 -5.775 -1.231 1.00 98.25 164 GLU A CA 1
ATOM 1180 C C . GLU A 1 164 ? -1.876 -4.683 -0.868 1.00 98.25 164 GLU A C 1
ATOM 1182 O O . GLU A 1 164 ? -1.319 -4.006 -1.739 1.00 98.25 164 GLU A O 1
ATOM 1187 N N . VAL A 1 165 ? -1.618 -4.534 0.423 1.00 98.06 165 VAL A N 1
ATOM 1188 C CA . VAL A 1 165 ? -0.648 -3.599 0.981 1.00 98.06 165 VAL A CA 1
ATOM 1189 C C . VAL A 1 165 ? 0.271 -4.364 1.916 1.00 98.06 165 VAL A C 1
ATOM 1191 O O . VAL A 1 165 ? -0.193 -5.079 2.799 1.00 98.06 165 VAL A O 1
ATOM 1194 N N . ARG A 1 166 ? 1.581 -4.176 1.759 1.00 95.56 166 ARG A N 1
ATOM 1195 C CA . ARG A 1 166 ? 2.594 -4.826 2.594 1.00 95.56 166 ARG A CA 1
ATOM 1196 C C . ARG A 1 166 ? 3.526 -3.823 3.233 1.00 95.56 166 ARG A C 1
ATOM 1198 O O . ARG A 1 166 ? 4.009 -2.938 2.534 1.00 95.56 166 ARG A O 1
ATOM 1205 N N . LEU A 1 167 ? 3.850 -4.014 4.509 1.00 95.25 167 LEU A N 1
ATOM 1206 C CA . LEU A 1 167 ? 4.818 -3.211 5.262 1.00 95.25 167 LEU A CA 1
ATOM 1207 C C . LEU A 1 167 ? 5.857 -4.108 5.937 1.00 95.25 167 LEU A C 1
ATOM 1209 O O . LEU A 1 167 ? 5.497 -5.113 6.537 1.00 95.25 167 LEU A O 1
ATOM 1213 N N . ASP A 1 168 ? 7.136 -3.740 5.876 1.00 93.50 168 ASP A N 1
ATOM 1214 C CA . ASP A 1 168 ? 8.215 -4.426 6.598 1.00 93.50 168 ASP A CA 1
ATOM 1215 C C . ASP A 1 168 ? 8.199 -4.021 8.078 1.00 93.50 168 ASP A C 1
ATOM 1217 O O . ASP A 1 168 ? 8.349 -2.847 8.414 1.00 93.50 168 ASP A O 1
ATOM 1221 N N . ARG A 1 169 ? 8.001 -4.996 8.970 1.00 91.56 169 ARG A N 1
ATOM 1222 C CA . ARG A 1 169 ? 7.784 -4.782 10.410 1.00 91.56 169 ARG A CA 1
ATOM 1223 C C . ARG A 1 169 ? 8.973 -4.120 11.095 1.00 91.56 169 ARG A C 1
ATOM 1225 O O . ARG A 1 169 ? 8.786 -3.266 11.959 1.00 91.56 169 ARG A O 1
ATOM 1232 N N . VAL A 1 170 ? 10.191 -4.517 10.725 1.00 90.62 170 VAL A N 1
ATOM 1233 C CA . VAL A 1 170 ? 11.416 -3.960 11.314 1.00 90.62 170 VAL A CA 1
ATOM 1234 C C . VAL A 1 170 ? 11.617 -2.538 10.810 1.00 90.62 170 VAL A C 1
ATOM 1236 O O . VAL A 1 170 ? 11.853 -1.633 11.607 1.00 90.62 170 VAL A O 1
ATOM 1239 N N . ALA A 1 171 ? 11.442 -2.322 9.506 1.00 92.75 171 ALA A N 1
ATOM 1240 C CA . ALA A 1 171 ? 11.574 -0.997 8.918 1.00 92.75 171 ALA A CA 1
ATOM 1241 C C . ALA A 1 171 ? 10.513 -0.013 9.447 1.00 92.75 171 ALA A C 1
ATOM 1243 O O . ALA A 1 171 ? 10.827 1.152 9.690 1.00 92.75 171 ALA A O 1
ATOM 1244 N N . VAL A 1 172 ? 9.274 -0.472 9.676 1.00 93.75 172 VAL A N 1
ATOM 1245 C CA . VAL A 1 172 ? 8.227 0.322 10.342 1.00 93.75 172 VAL A CA 1
ATOM 1246 C C . VAL A 1 172 ? 8.702 0.770 11.719 1.00 93.75 172 VAL A C 1
ATOM 1248 O O . VAL A 1 172 ? 8.739 1.974 11.955 1.00 93.75 172 VAL A O 1
ATOM 1251 N N . ALA A 1 173 ? 9.147 -0.157 12.573 1.00 91.81 173 ALA A N 1
ATOM 1252 C CA . ALA A 1 173 ? 9.599 0.164 13.926 1.00 91.81 173 ALA A CA 1
ATOM 1253 C C . ALA A 1 173 ? 10.778 1.155 13.945 1.00 91.81 173 ALA A C 1
ATOM 1255 O O . ALA A 1 173 ? 10.809 2.083 14.756 1.00 91.81 173 ALA A O 1
ATOM 1256 N N . GLU A 1 174 ? 11.733 1.009 13.023 1.00 92.00 174 GLU A N 1
ATOM 1257 C CA . GLU A 1 174 ? 12.847 1.953 12.871 1.00 92.00 174 GLU A CA 1
ATOM 1258 C C . GLU A 1 174 ? 12.373 3.353 12.456 1.00 92.00 174 GLU A C 1
ATOM 1260 O O . GLU A 1 174 ? 12.855 4.361 12.979 1.00 92.00 174 GLU A O 1
ATOM 1265 N N . VAL A 1 175 ? 11.428 3.431 11.516 1.00 93.25 175 VAL A N 1
ATOM 1266 C CA . VAL A 1 175 ? 10.893 4.698 11.003 1.00 93.25 175 VAL A CA 1
ATOM 1267 C C . VAL A 1 175 ? 10.058 5.409 12.066 1.00 93.25 175 VAL A C 1
ATOM 1269 O O . VAL A 1 175 ? 10.241 6.612 12.273 1.00 93.25 175 VAL A O 1
ATOM 1272 N N . THR A 1 176 ? 9.182 4.690 12.765 1.00 91.50 176 THR A N 1
ATOM 1273 C CA . THR A 1 176 ? 8.302 5.243 13.808 1.00 91.50 176 THR A CA 1
ATOM 1274 C C . THR A 1 176 ? 9.039 5.505 15.125 1.00 91.50 176 THR A C 1
ATOM 1276 O O . THR A 1 176 ? 8.524 6.206 15.992 1.00 91.50 176 THR A O 1
ATOM 1279 N N . GLY A 1 177 ? 10.291 5.048 15.259 1.00 88.12 177 GLY A N 1
ATOM 1280 C CA . GLY A 1 177 ? 11.115 5.271 16.450 1.00 88.12 177 GLY A CA 1
ATOM 1281 C C . GLY A 1 177 ? 10.740 4.360 17.620 1.00 88.12 177 GLY A C 1
ATOM 1282 O O . GLY A 1 177 ? 11.053 4.667 18.774 1.00 88.12 177 GLY A O 1
ATOM 1283 N N . GLN A 1 178 ? 10.077 3.245 17.327 1.00 85.50 178 GLN A N 1
ATOM 1284 C CA . GLN A 1 178 ? 9.712 2.236 18.307 1.00 85.50 178 GLN A CA 1
ATOM 1285 C C . GLN A 1 178 ? 10.959 1.542 18.849 1.00 85.50 178 GLN A C 1
ATOM 1287 O O . GLN A 1 178 ? 11.942 1.298 18.148 1.00 85.50 178 GLN A O 1
ATOM 1292 N N . ARG A 1 179 ? 10.931 1.196 20.141 1.00 76.44 179 ARG A N 1
ATOM 1293 C CA . ARG A 1 179 ? 12.078 0.548 20.804 1.00 76.44 179 ARG A CA 1
ATOM 1294 C C . ARG A 1 179 ? 12.302 -0.893 20.350 1.00 76.44 179 ARG A C 1
ATOM 1296 O O . ARG A 1 179 ? 13.386 -1.430 20.570 1.00 76.44 179 ARG A O 1
ATOM 1303 N N . ARG A 1 180 ? 11.273 -1.528 19.790 1.00 76.56 180 ARG A N 1
ATOM 1304 C CA . ARG A 1 180 ? 11.301 -2.892 19.263 1.00 76.56 180 ARG A CA 1
ATOM 1305 C C . ARG A 1 180 ? 10.314 -3.007 18.109 1.00 76.56 180 ARG A C 1
ATOM 1307 O O . ARG A 1 180 ? 9.302 -2.317 18.118 1.00 76.56 180 ARG A O 1
ATOM 1314 N N . ALA A 1 181 ? 10.579 -3.930 17.189 1.00 73.62 181 ALA A N 1
ATOM 1315 C CA . ALA A 1 181 ? 9.528 -4.435 16.322 1.00 73.62 181 ALA A CA 1
ATOM 1316 C C . ALA A 1 181 ? 8.466 -5.151 17.168 1.00 73.62 181 ALA A C 1
ATOM 1318 O O . ALA A 1 181 ? 8.771 -5.792 18.181 1.00 73.62 181 ALA A O 1
ATOM 1319 N N . VAL A 1 182 ? 7.224 -5.011 16.736 1.00 75.44 182 VAL A N 1
ATOM 1320 C CA . VAL A 1 182 ? 6.027 -5.509 17.409 1.00 75.44 182 VAL A CA 1
ATOM 1321 C C . VAL A 1 182 ? 6.073 -7.038 17.479 1.00 75.44 182 VAL A C 1
ATOM 1323 O O . VAL A 1 182 ? 6.371 -7.687 16.476 1.00 75.44 182 VAL A O 1
ATOM 1326 N N . ALA A 1 183 ? 5.842 -7.621 18.652 1.00 79.62 183 ALA A N 1
ATOM 1327 C CA . ALA A 1 183 ? 6.022 -9.047 18.923 1.00 79.62 183 ALA A CA 1
ATOM 1328 C C . ALA A 1 183 ? 4.695 -9.830 18.836 1.00 79.62 183 ALA A C 1
ATOM 1330 O O . ALA A 1 183 ? 3.625 -9.224 18.822 1.00 79.62 183 ALA A O 1
ATOM 1331 N N . PRO A 1 184 ? 4.732 -11.177 18.815 1.00 84.19 184 PRO A N 1
ATOM 1332 C CA . PRO A 1 184 ? 3.517 -11.978 18.918 1.00 84.19 184 PRO A CA 1
ATOM 1333 C C . PRO A 1 184 ? 2.700 -11.617 20.162 1.00 84.19 184 PRO A C 1
ATOM 1335 O O . PRO A 1 184 ? 3.255 -11.476 21.254 1.00 84.19 184 PRO A O 1
ATOM 1338 N N . GLY A 1 185 ? 1.383 -11.528 20.002 1.00 86.25 185 GLY A N 1
ATOM 1339 C CA . GLY A 1 185 ? 0.416 -11.189 21.045 1.00 86.25 185 GLY A CA 1
ATOM 1340 C C . GLY A 1 185 ? 0.148 -9.691 21.201 1.00 86.25 185 GLY A C 1
ATOM 1341 O O . GLY A 1 185 ? -0.893 -9.326 21.750 1.00 86.25 185 GLY A O 1
ATOM 1342 N N . ASP A 1 186 ? 1.027 -8.826 20.693 1.00 89.50 186 ASP A N 1
ATOM 1343 C CA . ASP A 1 186 ? 0.742 -7.396 20.594 1.00 89.50 186 ASP A CA 1
ATOM 1344 C C . ASP A 1 186 ? -0.406 -7.179 19.584 1.00 89.50 186 ASP A C 1
ATOM 1346 O O . ASP A 1 186 ? -0.575 -7.943 18.627 1.00 89.50 186 ASP A O 1
ATOM 1350 N N . THR A 1 187 ? -1.239 -6.163 19.815 1.00 93.62 187 THR A N 1
ATOM 1351 C CA . THR A 1 187 ? -2.423 -5.892 18.985 1.00 93.62 187 THR A CA 1
ATOM 1352 C C . THR A 1 187 ? -2.322 -4.517 18.357 1.00 93.62 187 THR A C 1
ATOM 1354 O O . THR A 1 187 ? -2.490 -3.520 19.053 1.00 93.62 187 THR A O 1
ATOM 1357 N N . MET A 1 188 ? -2.123 -4.486 17.041 1.00 94.38 188 MET A N 1
ATOM 1358 C CA . MET A 1 188 ? -2.188 -3.255 16.260 1.00 94.38 188 MET A CA 1
ATOM 1359 C C . MET A 1 188 ? -3.642 -2.816 16.064 1.00 94.38 188 MET A C 1
ATOM 1361 O O . MET A 1 188 ? -4.570 -3.639 16.084 1.00 94.38 188 MET A O 1
ATOM 1365 N N . ALA A 1 189 ? -3.842 -1.522 15.842 1.00 97.06 189 ALA A N 1
ATOM 1366 C CA . ALA A 1 189 ? -5.131 -0.953 15.482 1.00 97.06 189 ALA A CA 1
ATOM 1367 C C . ALA A 1 189 ? -5.004 -0.112 14.214 1.00 97.06 189 ALA A C 1
ATOM 1369 O O . ALA A 1 189 ? -3.968 0.493 13.945 1.00 97.06 189 ALA A O 1
ATOM 1370 N N . GLY A 1 190 ? -6.069 -0.051 13.424 1.00 98.00 190 GLY A N 1
ATOM 1371 C CA . GLY A 1 190 ? -6.034 0.746 12.212 1.00 98.00 190 GLY A CA 1
ATOM 1372 C C . GLY A 1 190 ? -7.394 1.122 11.671 1.00 98.00 190 GLY A C 1
ATOM 1373 O O . GLY A 1 190 ? -8.432 0.676 12.157 1.00 98.00 190 GLY A O 1
ATOM 1374 N N . ARG A 1 191 ? -7.378 1.974 10.652 1.00 98.31 191 ARG A N 1
ATOM 1375 C CA . ARG A 1 191 ? -8.567 2.433 9.937 1.00 98.31 191 ARG A CA 1
ATOM 1376 C C . ARG A 1 191 ? -8.209 2.792 8.503 1.00 98.31 191 ARG A C 1
ATOM 1378 O O . ARG A 1 191 ? -7.169 3.410 8.271 1.00 98.31 191 ARG A O 1
ATOM 1385 N N . LEU A 1 192 ? -9.093 2.465 7.566 1.00 98.31 192 LEU A N 1
ATOM 1386 C CA . LEU A 1 192 ? -9.018 2.962 6.195 1.00 98.31 192 LEU A CA 1
ATOM 1387 C C . LEU A 1 192 ? -9.941 4.170 6.035 1.00 98.31 192 LEU A C 1
ATOM 1389 O O . LEU A 1 192 ? -11.039 4.200 6.587 1.00 98.31 192 LEU A O 1
ATOM 1393 N N . ARG A 1 193 ? -9.466 5.189 5.322 1.00 97.88 193 ARG A N 1
ATOM 1394 C CA . ARG A 1 193 ? -10.176 6.453 5.111 1.00 97.88 193 ARG A CA 1
ATOM 1395 C C . ARG A 1 193 ? -10.069 6.852 3.653 1.00 97.88 193 ARG A C 1
ATOM 1397 O O . ARG A 1 193 ? -8.978 6.805 3.084 1.00 97.88 193 ARG A O 1
ATOM 1404 N N . TYR A 1 194 ? -11.168 7.318 3.079 1.00 96.88 194 TYR A N 1
ATOM 1405 C CA . TYR A 1 194 ? -11.180 7.998 1.796 1.00 96.88 194 TYR A CA 1
ATOM 1406 C C . TYR A 1 194 ? -11.461 9.487 1.994 1.00 96.88 194 TYR A C 1
ATOM 1408 O O . TYR A 1 194 ? -12.460 9.889 2.592 1.00 96.88 194 TYR A O 1
ATOM 1416 N N . LEU A 1 195 ? -10.560 10.327 1.488 1.00 94.81 195 LEU A N 1
ATOM 1417 C CA . LEU A 1 195 ? -10.632 11.775 1.607 1.00 94.81 195 LEU A CA 1
ATOM 1418 C C . LEU A 1 195 ? -10.759 12.437 0.235 1.00 94.81 195 LEU A C 1
ATOM 1420 O O . LEU A 1 195 ? -10.104 12.039 -0.727 1.00 94.81 195 LEU A O 1
ATOM 1424 N N . ARG A 1 196 ? -11.509 13.536 0.162 1.00 91.81 196 ARG A N 1
ATOM 1425 C CA . ARG A 1 196 ? -11.482 14.480 -0.963 1.00 91.81 196 ARG A CA 1
ATOM 1426 C C . ARG A 1 196 ? -11.362 15.903 -0.466 1.00 91.81 196 ARG A C 1
ATOM 1428 O O . ARG A 1 196 ? -12.083 16.308 0.438 1.00 91.81 196 ARG A O 1
ATOM 1435 N N . ALA A 1 197 ? -10.472 16.667 -1.097 1.00 87.75 197 ALA A N 1
ATOM 1436 C CA . ALA A 1 197 ? -10.211 18.060 -0.736 1.00 87.75 197 ALA A CA 1
ATOM 1437 C C . ALA A 1 197 ? -10.007 18.262 0.785 1.00 87.75 197 ALA A C 1
ATOM 1439 O O . ALA A 1 197 ? -10.551 19.187 1.381 1.00 87.75 197 ALA A O 1
ATOM 1440 N N . GLY A 1 198 ? -9.280 17.339 1.427 1.00 86.94 198 GLY A N 1
ATOM 1441 C CA . GLY A 1 198 ? -9.028 17.337 2.873 1.00 86.94 198 GLY A CA 1
ATOM 1442 C C . GLY A 1 198 ? -10.190 16.875 3.768 1.00 86.94 198 GLY A C 1
ATOM 1443 O O . GLY A 1 198 ? -9.977 16.681 4.963 1.00 86.94 198 GLY A O 1
ATOM 1444 N N . ALA A 1 199 ? -11.394 16.660 3.232 1.00 92.50 199 ALA A N 1
ATOM 1445 C CA . ALA A 1 199 ? -12.542 16.155 3.983 1.00 92.50 199 ALA A CA 1
ATOM 1446 C C . ALA A 1 199 ? -12.647 14.629 3.882 1.00 92.50 199 ALA A C 1
ATOM 1448 O O . ALA A 1 199 ? -12.430 14.065 2.810 1.00 92.50 199 ALA A O 1
ATOM 1449 N N . VAL A 1 200 ? -13.013 13.970 4.984 1.00 95.56 200 VAL A N 1
ATOM 1450 C CA . VAL A 1 200 ? -13.364 12.542 4.978 1.00 95.56 200 VAL A CA 1
ATOM 1451 C C . VAL A 1 200 ? -14.684 12.380 4.235 1.00 95.56 200 VAL A C 1
ATOM 1453 O O . VAL A 1 200 ? -15.675 13.015 4.591 1.00 95.56 200 VAL A O 1
ATOM 1456 N N . VAL A 1 201 ? -14.660 11.573 3.180 1.00 96.81 201 VAL A N 1
ATOM 1457 C CA . VAL A 1 201 ? -15.848 11.152 2.431 1.00 96.81 201 VAL A CA 1
ATOM 1458 C C . VAL A 1 201 ? -16.381 9.854 3.010 1.00 96.81 201 VAL A C 1
ATOM 1460 O O . VAL A 1 201 ? -17.591 9.709 3.122 1.00 96.81 201 VAL A O 1
ATOM 1463 N N . ASP A 1 202 ? -15.462 8.962 3.375 1.00 98.00 202 ASP A N 1
ATOM 1464 C CA . ASP A 1 202 ? -15.761 7.624 3.856 1.00 98.00 202 ASP A CA 1
ATOM 1465 C C . ASP A 1 202 ? -14.655 7.123 4.797 1.00 98.00 202 ASP A C 1
ATOM 1467 O O . ASP A 1 202 ? -13.488 7.518 4.652 1.00 98.00 202 ASP A O 1
ATOM 1471 N N . GLU A 1 203 ? -15.001 6.291 5.773 1.00 98.25 203 GLU A N 1
ATOM 1472 C CA . GLU A 1 203 ? -14.049 5.674 6.690 1.00 98.25 203 GLU A CA 1
ATOM 1473 C C . GLU A 1 203 ? -14.601 4.442 7.408 1.00 98.25 203 GLU A C 1
ATOM 1475 O O . GLU A 1 203 ? -15.697 4.454 7.959 1.00 98.25 203 GLU A O 1
ATOM 1480 N N . THR A 1 204 ? -13.753 3.426 7.556 1.00 98.62 204 THR A N 1
ATOM 1481 C CA . THR A 1 204 ? -14.135 2.213 8.279 1.00 98.62 204 THR A CA 1
ATOM 1482 C C . THR A 1 204 ? -14.208 2.445 9.791 1.00 98.62 204 THR A C 1
ATOM 1484 O O . THR A 1 204 ? -13.557 3.331 10.364 1.00 98.62 204 THR A O 1
ATOM 1487 N N . ALA A 1 205 ? -14.879 1.542 10.510 1.00 98.44 205 ALA A N 1
ATOM 1488 C CA . ALA A 1 205 ? -14.612 1.381 11.940 1.00 98.44 205 ALA A CA 1
ATOM 1489 C C . ALA A 1 205 ? -13.120 1.052 12.191 1.00 98.44 205 ALA A C 1
ATOM 1491 O O . ALA A 1 205 ? -12.406 0.585 11.298 1.00 98.44 205 ALA A O 1
ATOM 1492 N N . VAL A 1 206 ? -12.632 1.307 13.414 1.00 98.38 206 VAL A N 1
ATOM 1493 C CA . VAL A 1 206 ? -11.258 0.927 13.791 1.00 98.38 206 VAL A CA 1
ATOM 1494 C C . VAL A 1 206 ? -11.180 -0.594 13.887 1.00 98.38 206 VAL A C 1
ATOM 1496 O O . VAL A 1 206 ? -11.875 -1.196 14.708 1.00 98.38 206 VAL A O 1
ATOM 1499 N N . PHE A 1 207 ? -10.328 -1.206 13.070 1.00 97.88 207 PHE A N 1
ATOM 1500 C CA . PHE A 1 207 ? -10.033 -2.631 13.136 1.00 97.88 207 PHE A CA 1
ATOM 1501 C C . PHE A 1 207 ? -8.882 -2.904 14.104 1.00 97.88 207 PHE A C 1
ATOM 1503 O O . PHE A 1 207 ? -8.091 -2.017 14.433 1.00 97.88 207 PHE A O 1
ATOM 1510 N N . ARG A 1 208 ? -8.785 -4.153 14.559 1.00 96.88 208 ARG A N 1
ATOM 1511 C CA . ARG A 1 208 ? -7.690 -4.641 15.400 1.00 96.88 208 ARG A CA 1
ATOM 1512 C C . ARG A 1 208 ? -7.147 -5.939 14.834 1.00 96.88 208 ARG A C 1
ATOM 1514 O O . ARG A 1 208 ? -7.924 -6.773 14.380 1.00 96.88 208 ARG A O 1
ATOM 1521 N N . HIS A 1 209 ? -5.834 -6.110 14.909 1.00 95.19 209 HIS A N 1
ATOM 1522 C CA . HIS A 1 209 ? -5.158 -7.340 14.504 1.00 95.19 209 HIS A CA 1
ATOM 1523 C C . HIS A 1 209 ? -4.125 -7.722 15.556 1.00 95.19 209 HIS A C 1
ATOM 1525 O O . HIS A 1 209 ? -3.241 -6.929 15.881 1.00 95.19 209 HIS A O 1
ATOM 1531 N N . THR A 1 210 ? -4.253 -8.925 16.105 1.00 94.50 210 THR A N 1
ATOM 1532 C CA . THR A 1 210 ? -3.280 -9.472 17.052 1.00 94.50 210 THR A CA 1
ATOM 1533 C C . THR A 1 210 ? -2.220 -10.231 16.272 1.00 94.50 210 THR A C 1
ATOM 1535 O O . THR A 1 210 ? -2.539 -11.200 15.588 1.00 94.50 210 THR A O 1
ATOM 1538 N N . LEU A 1 211 ? -0.967 -9.799 16.391 1.00 90.50 211 LEU A N 1
ATOM 1539 C CA . LEU A 1 211 ? 0.146 -10.418 15.679 1.00 90.50 211 LEU A CA 1
ATOM 1540 C C . LEU A 1 211 ? 0.414 -11.814 16.222 1.00 90.50 211 LEU A C 1
ATOM 1542 O O . LEU A 1 211 ? 0.442 -12.017 17.438 1.00 90.50 211 LEU A O 1
ATOM 1546 N N . ALA A 1 212 ? 0.682 -12.767 15.341 1.00 89.44 212 ALA A N 1
ATOM 1547 C CA . ALA A 1 212 ? 0.964 -14.138 15.755 1.00 89.44 212 ALA A CA 1
ATOM 1548 C C . ALA A 1 212 ? 2.424 -14.544 15.571 1.00 89.44 212 ALA A C 1
ATOM 1550 O O . ALA A 1 212 ? 2.884 -15.501 16.196 1.00 89.44 212 ALA A O 1
ATOM 1551 N N . THR A 1 213 ? 3.161 -13.832 14.722 1.00 86.81 213 THR A N 1
ATOM 1552 C CA . THR A 1 213 ? 4.497 -14.247 14.289 1.00 86.81 213 THR A CA 1
ATOM 1553 C C . THR A 1 213 ? 5.605 -13.394 14.900 1.00 86.81 213 THR A C 1
ATOM 1555 O O . THR A 1 213 ? 5.431 -12.207 15.202 1.00 86.81 213 THR A O 1
ATOM 1558 N N . VAL A 1 214 ? 6.764 -14.017 15.139 1.00 83.38 214 VAL A N 1
ATOM 1559 C CA . VAL A 1 214 ? 7.934 -13.353 15.729 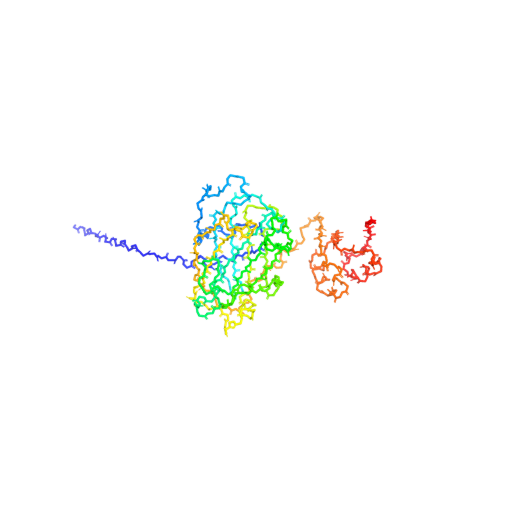1.00 83.38 214 VAL A CA 1
ATOM 1560 C C . VAL A 1 214 ? 8.595 -12.480 14.666 1.00 83.38 214 VAL A C 1
ATOM 1562 O O . VAL A 1 214 ? 8.915 -13.007 13.606 1.00 83.38 214 VAL A O 1
ATOM 1565 N N . PRO A 1 215 ? 8.829 -11.180 14.918 1.00 82.62 215 PRO A N 1
ATOM 1566 C CA . PRO A 1 215 ? 9.449 -10.323 13.924 1.00 82.62 215 PRO A CA 1
ATOM 1567 C C . PRO A 1 215 ? 10.911 -10.725 13.661 1.00 82.62 215 PRO A C 1
ATOM 1569 O O . PRO A 1 215 ? 11.647 -11.046 14.595 1.00 82.62 215 PRO A O 1
ATOM 1572 N N . GLY A 1 216 ? 11.357 -10.604 12.412 1.00 70.56 216 GLY A N 1
ATOM 1573 C CA . GLY A 1 216 ? 12.765 -10.674 12.017 1.00 70.56 216 GLY A CA 1
ATOM 1574 C C . GLY A 1 216 ? 13.231 -11.987 11.386 1.00 70.56 216 GLY A C 1
ATOM 1575 O O . GLY A 1 216 ? 14.423 -12.103 11.104 1.00 70.56 216 GLY A O 1
ATOM 1576 N N . GLU A 1 217 ? 12.344 -12.954 11.135 1.00 74.12 217 GLU A N 1
ATOM 1577 C CA . GLU A 1 217 ? 12.677 -14.071 10.238 1.00 74.12 217 GLU A CA 1
ATOM 1578 C C . GLU A 1 217 ? 12.393 -13.676 8.785 1.00 74.12 217 GLU A C 1
ATOM 1580 O O . GLU A 1 217 ? 11.449 -12.937 8.500 1.00 74.12 217 GLU A O 1
ATOM 1585 N N . ASP A 1 218 ? 13.224 -14.144 7.853 1.00 69.56 218 ASP A N 1
ATOM 1586 C CA . ASP A 1 218 ? 12.921 -13.972 6.437 1.00 69.56 218 ASP A CA 1
ATOM 1587 C C . ASP A 1 218 ? 11.678 -14.802 6.082 1.00 69.56 218 ASP A C 1
ATOM 1589 O O . ASP A 1 218 ? 11.571 -15.956 6.515 1.00 69.56 218 ASP A O 1
ATOM 1593 N N . PRO A 1 219 ? 10.747 -14.257 5.277 1.00 65.75 219 PRO A N 1
ATOM 1594 C CA . PRO A 1 219 ? 9.623 -15.032 4.789 1.00 65.75 219 PRO A CA 1
ATOM 1595 C C . PRO A 1 219 ? 10.165 -16.211 3.975 1.00 65.75 219 PRO A C 1
ATOM 1597 O O . PRO A 1 219 ? 11.285 -16.135 3.442 1.00 65.75 219 PRO A O 1
ATOM 1600 N N . PRO A 1 220 ? 9.385 -17.296 3.828 1.00 65.00 220 PRO A N 1
ATOM 1601 C CA . PRO A 1 220 ? 9.747 -18.337 2.882 1.00 65.00 220 PRO A CA 1
ATOM 1602 C C . PRO A 1 220 ? 10.067 -17.679 1.536 1.00 65.00 220 PRO A C 1
ATOM 1604 O O . PRO A 1 220 ? 9.375 -16.771 1.085 1.00 65.00 220 PRO A O 1
ATOM 1607 N N . LEU A 1 221 ? 11.168 -18.073 0.904 1.00 65.75 221 LEU A N 1
ATOM 1608 C CA . LEU A 1 221 ? 11.415 -17.641 -0.464 1.00 65.75 221 LEU A CA 1
ATOM 1609 C C . LEU A 1 221 ? 10.427 -18.391 -1.354 1.00 65.75 221 LEU A C 1
ATOM 1611 O O . LEU A 1 221 ? 10.280 -19.610 -1.217 1.00 65.75 221 LEU A O 1
ATOM 1615 N N . LEU A 1 222 ? 9.789 -17.683 -2.289 1.00 65.50 222 LEU A N 1
ATOM 1616 C CA . LEU A 1 222 ? 9.148 -18.349 -3.417 1.00 65.50 222 LEU A CA 1
ATOM 1617 C C . LEU A 1 222 ? 10.159 -19.332 -4.022 1.00 65.50 222 LEU A C 1
ATOM 1619 O O . LEU A 1 222 ? 11.342 -19.006 -4.178 1.00 65.50 222 LEU A O 1
ATOM 1623 N N . GLY A 1 223 ? 9.702 -20.546 -4.332 1.00 64.69 223 GLY A N 1
ATOM 1624 C CA . GLY A 1 223 ? 10.556 -21.547 -4.963 1.00 64.69 223 GLY A CA 1
ATOM 1625 C C . GLY A 1 223 ? 11.222 -20.969 -6.214 1.00 64.69 223 GLY A C 1
ATOM 1626 O O . GLY A 1 223 ? 10.650 -20.110 -6.885 1.00 64.69 223 GLY A O 1
ATOM 1627 N N . ALA A 1 224 ? 12.425 -21.448 -6.548 1.00 61.47 224 ALA A N 1
ATOM 1628 C CA . ALA A 1 224 ? 13.191 -20.970 -7.708 1.00 61.47 224 ALA A CA 1
ATOM 1629 C C . ALA A 1 224 ? 12.381 -20.979 -9.028 1.00 61.47 224 ALA A C 1
ATOM 1631 O O . ALA A 1 224 ? 12.691 -20.228 -9.953 1.00 61.47 224 ALA A O 1
ATOM 1632 N N . ASP A 1 225 ? 11.316 -21.782 -9.085 1.00 66.50 225 ASP A N 1
ATOM 1633 C CA . ASP A 1 225 ? 10.406 -21.897 -10.218 1.00 66.50 225 ASP A CA 1
ATOM 1634 C C . ASP A 1 225 ? 9.416 -20.730 -10.383 1.00 66.50 225 ASP A C 1
ATOM 1636 O O . ASP A 1 225 ? 8.820 -20.599 -11.451 1.00 66.50 225 ASP A O 1
ATOM 1640 N N . ALA A 1 226 ? 9.256 -19.839 -9.398 1.00 68.25 226 ALA A N 1
ATOM 1641 C CA . ALA A 1 226 ? 8.277 -18.744 -9.468 1.00 68.25 226 ALA A CA 1
ATOM 1642 C C . ALA A 1 226 ? 8.532 -17.771 -10.634 1.00 68.25 226 ALA A C 1
ATOM 1644 O O . ALA A 1 226 ? 7.602 -17.201 -11.198 1.00 68.25 226 ALA A O 1
ATOM 1645 N N . VAL A 1 227 ? 9.794 -17.629 -11.052 1.00 74.25 227 VAL A N 1
ATOM 1646 C CA . VAL A 1 227 ? 10.190 -16.863 -12.248 1.00 74.25 227 VAL A CA 1
ATOM 1647 C C . VAL A 1 227 ? 10.717 -17.760 -13.371 1.00 74.25 227 VAL A C 1
ATOM 1649 O O . VAL A 1 227 ? 11.293 -17.264 -14.351 1.00 74.25 227 VAL A O 1
ATOM 1652 N N . ALA A 1 228 ? 10.531 -19.081 -13.270 1.00 78.50 228 ALA A N 1
ATOM 1653 C CA . ALA A 1 228 ? 10.991 -20.006 -14.294 1.00 78.50 228 ALA A CA 1
ATOM 1654 C C . ALA A 1 228 ? 10.354 -19.680 -15.643 1.00 78.50 228 ALA A C 1
ATOM 1656 O O . ALA A 1 228 ? 9.190 -19.288 -15.778 1.00 78.50 228 ALA A O 1
ATOM 1657 N N . ARG A 1 229 ? 11.171 -19.804 -16.686 1.00 79.12 229 ARG A N 1
ATOM 1658 C CA . ARG A 1 229 ? 10.716 -19.573 -18.048 1.00 79.12 229 ARG A CA 1
ATOM 1659 C C . ARG A 1 229 ? 9.841 -20.739 -18.479 1.00 79.12 229 ARG A C 1
ATOM 1661 O O . ARG A 1 229 ? 10.297 -21.877 -18.512 1.00 79.12 229 ARG A O 1
ATOM 1668 N N . ARG A 1 230 ? 8.600 -20.440 -18.869 1.00 83.31 230 ARG A N 1
ATOM 1669 C CA . ARG A 1 230 ? 7.769 -21.413 -19.580 1.00 83.31 230 ARG A CA 1
ATOM 1670 C C . ARG A 1 230 ? 8.421 -21.719 -20.936 1.00 83.31 230 ARG A C 1
ATOM 1672 O O . ARG A 1 230 ? 8.826 -20.769 -21.618 1.00 83.31 230 ARG A O 1
ATOM 1679 N N . PRO A 1 231 ? 8.543 -22.999 -21.333 1.00 82.50 231 PRO A N 1
ATOM 1680 C CA . PRO A 1 231 ? 9.039 -23.356 -22.658 1.00 82.50 231 PRO A CA 1
ATOM 1681 C C . PRO A 1 231 ? 8.281 -22.590 -23.747 1.00 82.50 231 PRO A C 1
ATOM 1683 O O . PRO A 1 231 ? 7.074 -22.397 -23.635 1.00 82.50 231 PRO A O 1
ATOM 1686 N N . GLU A 1 232 ? 9.005 -22.121 -24.766 1.00 84.12 232 GLU A N 1
ATOM 1687 C CA . GLU A 1 232 ? 8.453 -21.425 -25.945 1.00 84.12 232 GLU A CA 1
ATOM 1688 C C . GLU A 1 232 ? 7.744 -20.081 -25.677 1.00 84.12 232 GLU A C 1
ATOM 1690 O O . GLU A 1 232 ? 7.259 -19.442 -26.609 1.00 84.12 232 GLU A O 1
ATOM 1695 N N . ALA A 1 233 ? 7.734 -19.587 -24.435 1.00 88.06 233 ALA A N 1
ATOM 1696 C CA . ALA A 1 233 ? 7.172 -18.278 -24.124 1.00 88.06 233 ALA A CA 1
ATOM 1697 C C . ALA A 1 233 ? 8.117 -17.135 -24.538 1.00 88.06 233 ALA A C 1
ATOM 1699 O O . ALA A 1 233 ? 9.331 -17.190 -24.295 1.00 88.06 233 ALA A O 1
ATOM 1700 N N . LEU A 1 234 ? 7.533 -16.074 -25.102 1.00 88.12 234 LEU A N 1
ATOM 1701 C CA . LEU A 1 234 ? 8.169 -14.764 -25.228 1.00 88.12 234 LEU A CA 1
ATOM 1702 C C . LEU A 1 234 ? 8.057 -14.032 -23.886 1.00 88.12 234 LEU A C 1
ATOM 1704 O O . LEU A 1 234 ? 6.957 -13.873 -23.358 1.00 88.12 234 LEU A O 1
ATOM 1708 N N . ARG A 1 235 ? 9.180 -13.565 -23.342 1.00 88.56 235 ARG A N 1
ATOM 1709 C CA . ARG A 1 235 ? 9.222 -12.812 -22.089 1.00 88.56 235 ARG A CA 1
ATOM 1710 C C . ARG A 1 235 ? 9.458 -11.333 -22.360 1.00 88.56 235 ARG A C 1
ATOM 1712 O O . ARG A 1 235 ? 10.544 -10.932 -22.782 1.00 88.56 235 ARG A O 1
ATOM 1719 N N . VAL A 1 236 ? 8.437 -10.535 -22.076 1.00 90.19 236 VAL A N 1
ATOM 1720 C CA . VAL A 1 236 ? 8.478 -9.074 -22.163 1.00 90.19 236 VAL A CA 1
ATOM 1721 C C . VAL A 1 236 ? 8.566 -8.511 -20.751 1.00 90.19 236 VAL A C 1
ATOM 1723 O O . VAL A 1 236 ? 7.755 -8.860 -19.899 1.00 90.19 236 VAL A O 1
ATOM 1726 N N . VAL A 1 237 ? 9.548 -7.649 -20.501 1.00 89.19 237 VAL A N 1
ATOM 1727 C CA . VAL A 1 237 ? 9.681 -6.898 -19.248 1.00 89.19 237 VAL A CA 1
ATOM 1728 C C . VAL A 1 237 ? 9.498 -5.424 -19.565 1.00 89.19 237 VAL A C 1
ATOM 1730 O O . VAL A 1 237 ? 10.266 -4.869 -20.347 1.00 89.19 237 VAL A O 1
ATOM 1733 N N . ALA A 1 238 ? 8.492 -4.800 -18.959 1.00 89.38 238 ALA A N 1
ATOM 1734 C CA . ALA A 1 238 ? 8.321 -3.355 -18.958 1.00 89.38 238 ALA A CA 1
ATOM 1735 C C . ALA A 1 238 ? 8.704 -2.815 -17.583 1.00 89.38 238 ALA A C 1
ATOM 1737 O O . ALA A 1 238 ? 8.190 -3.287 -16.571 1.00 89.38 238 ALA A O 1
ATOM 1738 N N . TRP A 1 239 ? 9.634 -1.865 -17.542 1.00 88.12 239 TRP A N 1
ATOM 1739 C CA . TRP A 1 239 ? 10.180 -1.360 -16.293 1.00 88.12 239 TRP A CA 1
ATOM 1740 C C . TRP A 1 239 ? 10.427 0.145 -16.362 1.00 88.12 239 TRP A C 1
ATOM 1742 O O . TRP A 1 239 ? 11.265 0.623 -17.121 1.00 88.12 239 TRP A O 1
ATOM 1752 N N . ASN A 1 240 ? 9.722 0.893 -15.519 1.00 85.94 240 ASN A N 1
ATOM 1753 C CA . ASN A 1 240 ? 10.065 2.271 -15.199 1.00 85.94 240 ASN A CA 1
ATOM 1754 C C . ASN A 1 240 ? 11.354 2.308 -14.358 1.00 85.94 240 ASN A C 1
ATOM 1756 O O . ASN A 1 240 ? 11.399 1.767 -13.252 1.00 85.94 240 ASN A O 1
ATOM 1760 N N . VAL A 1 241 ? 12.415 2.923 -14.889 1.00 86.38 241 VAL A N 1
ATOM 1761 C CA . VAL A 1 241 ? 13.744 2.936 -14.251 1.00 86.38 241 VAL A CA 1
ATOM 1762 C C . VAL A 1 241 ? 13.982 4.147 -13.347 1.00 86.38 241 VAL A C 1
ATOM 1764 O O . VAL A 1 241 ? 15.138 4.475 -13.065 1.00 86.38 241 VAL A O 1
ATOM 1767 N N . SER A 1 242 ? 12.914 4.798 -12.875 1.00 82.12 242 SER A N 1
ATOM 1768 C CA . SER A 1 242 ? 12.949 5.895 -11.902 1.00 82.12 242 SER A CA 1
ATOM 1769 C C . SER A 1 242 ? 13.962 6.976 -12.297 1.00 82.12 242 SER A C 1
ATOM 1771 O O . SER A 1 242 ? 15.047 7.098 -11.726 1.00 82.12 242 SER A O 1
ATOM 1773 N N . SER A 1 243 ? 13.642 7.708 -13.360 1.00 80.56 243 SER A N 1
ATOM 1774 C CA . SER A 1 243 ? 14.443 8.797 -13.919 1.00 80.56 243 SER A CA 1
ATOM 1775 C C . SER A 1 243 ? 15.912 8.420 -14.158 1.00 80.56 243 SER A C 1
ATOM 1777 O O . SER A 1 243 ? 16.849 9.073 -13.695 1.00 80.56 243 SER A O 1
ATOM 1779 N N . MET A 1 244 ? 16.124 7.334 -14.906 1.00 82.44 244 MET A N 1
ATOM 1780 C CA . MET A 1 244 ? 17.449 6.812 -15.276 1.00 82.44 244 MET A CA 1
ATOM 1781 C C . MET A 1 244 ? 18.323 6.352 -14.095 1.00 82.44 244 MET A C 1
ATOM 1783 O O . MET A 1 244 ? 19.549 6.272 -14.237 1.00 82.44 244 MET A O 1
ATOM 1787 N N . SER A 1 245 ? 17.736 5.998 -12.946 1.00 85.19 245 SER A N 1
ATOM 1788 C CA . SER A 1 245 ? 18.486 5.500 -11.779 1.00 85.19 245 SER A CA 1
ATOM 1789 C C . SER A 1 245 ? 19.322 4.247 -12.075 1.00 85.19 245 SER A C 1
ATOM 1791 O O . SER A 1 245 ? 20.307 3.982 -11.384 1.00 85.19 245 SER A O 1
ATOM 1793 N N . PHE A 1 246 ? 19.029 3.525 -13.166 1.00 86.81 246 PHE A N 1
ATOM 1794 C CA . PHE A 1 246 ? 19.884 2.444 -13.657 1.00 86.81 246 PHE A CA 1
ATOM 1795 C C . PHE A 1 246 ? 21.334 2.890 -13.878 1.00 86.81 246 PHE A C 1
ATOM 1797 O O . PHE A 1 246 ? 22.223 2.064 -13.752 1.00 86.81 246 PHE A O 1
ATOM 1804 N N . ARG A 1 247 ? 21.615 4.170 -14.170 1.00 86.50 247 ARG A N 1
ATOM 1805 C CA . ARG A 1 247 ? 22.991 4.660 -14.373 1.00 86.50 247 ARG A CA 1
ATOM 1806 C C . ARG A 1 247 ? 23.813 4.647 -13.085 1.00 86.50 247 ARG A C 1
ATOM 1808 O O . ARG A 1 247 ? 25.003 4.339 -13.148 1.00 86.50 247 ARG A O 1
ATOM 1815 N N . SER A 1 248 ? 23.190 4.977 -11.953 1.00 87.44 248 SER A N 1
ATOM 1816 C CA . SER A 1 248 ? 23.822 5.051 -10.630 1.00 87.44 248 SER A CA 1
ATOM 1817 C C . SER A 1 248 ? 23.650 3.776 -9.800 1.00 87.44 248 SER A C 1
ATOM 1819 O O . SER A 1 248 ? 24.425 3.562 -8.874 1.00 87.44 248 SER A O 1
ATOM 1821 N N . ASN A 1 249 ? 22.687 2.914 -10.142 1.00 85.50 249 ASN A N 1
ATOM 1822 C CA . ASN A 1 249 ? 22.386 1.676 -9.420 1.00 85.50 249 ASN A CA 1
ATOM 1823 C C . ASN A 1 249 ? 22.359 0.444 -10.347 1.00 85.50 249 ASN A C 1
ATOM 1825 O O . ASN A 1 249 ? 21.434 -0.368 -10.309 1.00 85.50 249 ASN A O 1
ATOM 1829 N N . GLN A 1 250 ? 23.363 0.315 -11.221 1.00 87.06 250 GLN A N 1
ATOM 1830 C CA . GLN A 1 250 ? 23.382 -0.716 -12.269 1.00 87.06 250 GLN A CA 1
ATOM 1831 C C . GLN A 1 250 ? 23.212 -2.132 -11.714 1.00 87.06 250 GLN A C 1
ATOM 1833 O O . GLN A 1 250 ? 22.446 -2.906 -12.280 1.00 87.06 250 GLN A O 1
ATOM 1838 N N . ASP A 1 251 ? 23.877 -2.471 -10.610 1.00 87.81 251 ASP A N 1
ATOM 1839 C CA . ASP A 1 251 ? 23.896 -3.842 -10.093 1.00 87.81 251 ASP A CA 1
ATOM 1840 C C . ASP A 1 251 ? 22.510 -4.332 -9.662 1.00 87.81 251 ASP A C 1
ATOM 1842 O O . ASP A 1 251 ? 22.134 -5.466 -9.970 1.00 87.81 251 ASP A O 1
ATOM 1846 N N . ALA A 1 252 ? 21.711 -3.472 -9.021 1.00 86.69 252 ALA A N 1
ATOM 1847 C CA . ALA A 1 252 ? 20.360 -3.826 -8.597 1.00 86.69 252 ALA A CA 1
ATOM 1848 C C . ALA A 1 252 ? 19.453 -4.136 -9.797 1.00 86.69 252 ALA A C 1
ATOM 1850 O O . ALA A 1 252 ? 18.796 -5.179 -9.825 1.00 86.69 252 ALA A O 1
ATOM 1851 N N . PHE A 1 253 ? 19.467 -3.273 -10.818 1.00 89.12 253 PHE A N 1
ATOM 1852 C CA . PHE A 1 253 ? 18.694 -3.488 -12.041 1.00 89.12 253 PHE A CA 1
ATOM 1853 C C . PHE A 1 253 ? 19.194 -4.711 -12.815 1.00 89.12 253 PHE A C 1
ATOM 1855 O O . PHE A 1 253 ? 18.398 -5.559 -13.224 1.00 89.12 253 PHE A O 1
ATOM 1862 N N . ARG A 1 254 ? 20.516 -4.846 -12.979 1.00 90.50 254 ARG A N 1
ATOM 1863 C CA . ARG A 1 254 ? 21.139 -5.955 -13.713 1.00 90.50 254 ARG A CA 1
ATOM 1864 C C . ARG A 1 254 ? 20.811 -7.305 -13.088 1.00 90.50 254 ARG A C 1
ATOM 1866 O O . ARG A 1 254 ? 20.538 -8.244 -13.827 1.00 90.50 254 ARG A O 1
ATOM 1873 N N . ARG A 1 255 ? 20.776 -7.399 -11.754 1.00 88.88 255 ARG A N 1
ATOM 1874 C CA . ARG A 1 255 ? 20.385 -8.623 -11.037 1.00 88.88 255 ARG A CA 1
ATOM 1875 C C . ARG A 1 255 ? 18.971 -9.074 -11.405 1.00 88.88 255 ARG A C 1
ATOM 1877 O O . ARG A 1 255 ? 18.761 -10.254 -11.663 1.00 88.88 255 ARG A O 1
ATOM 1884 N N . VAL A 1 256 ? 18.019 -8.144 -11.455 1.00 88.62 256 VAL A N 1
ATOM 1885 C CA . VAL A 1 256 ? 16.624 -8.452 -11.807 1.00 88.62 256 VAL A CA 1
ATOM 1886 C C . VAL A 1 256 ? 16.503 -8.814 -13.284 1.00 88.62 256 VAL A C 1
ATOM 1888 O O . VAL A 1 256 ? 15.891 -9.826 -13.607 1.00 88.62 256 VAL A O 1
ATOM 1891 N N . VAL A 1 257 ? 17.138 -8.058 -14.187 1.00 89.75 257 VAL A N 1
ATOM 1892 C CA . VAL A 1 257 ? 17.137 -8.390 -15.624 1.00 89.75 257 VAL A CA 1
ATOM 1893 C C . VAL A 1 257 ? 17.770 -9.762 -15.872 1.00 89.75 257 VAL A C 1
ATOM 1895 O O . VAL A 1 257 ? 17.237 -10.531 -16.663 1.00 89.75 257 VAL A O 1
ATOM 1898 N N . ALA A 1 258 ? 18.855 -10.108 -15.173 1.00 88.44 258 ALA A N 1
ATOM 1899 C CA . ALA A 1 258 ? 19.479 -11.428 -15.266 1.00 88.44 258 ALA A CA 1
ATOM 1900 C C . ALA A 1 258 ? 18.539 -12.546 -14.794 1.00 88.44 258 ALA A C 1
ATOM 1902 O O . ALA A 1 258 ? 18.385 -13.545 -15.492 1.00 88.44 258 ALA A O 1
ATOM 1903 N N . ALA A 1 259 ? 17.887 -12.367 -13.641 1.00 85.75 259 ALA A N 1
ATOM 1904 C CA . ALA A 1 259 ? 16.948 -13.347 -13.092 1.00 85.75 259 ALA A CA 1
ATOM 1905 C C . ALA A 1 259 ? 15.723 -13.539 -13.999 1.00 85.75 259 ALA A C 1
ATOM 1907 O O . ALA A 1 259 ? 15.259 -14.659 -14.208 1.00 85.75 259 ALA A O 1
ATOM 1908 N N . LEU A 1 260 ? 15.223 -12.444 -14.574 1.00 87.50 260 LEU A N 1
ATOM 1909 C CA . LEU A 1 260 ? 14.103 -12.479 -15.498 1.00 87.50 260 LEU A CA 1
ATOM 1910 C C . LEU A 1 260 ? 14.514 -12.923 -16.899 1.00 87.50 260 LEU A C 1
ATOM 1912 O O . LEU A 1 260 ? 13.646 -13.379 -17.616 1.00 87.50 260 LEU A O 1
ATOM 1916 N N . ALA A 1 261 ? 15.767 -12.822 -17.337 1.00 87.88 261 ALA A N 1
ATOM 1917 C CA . ALA A 1 261 ? 16.208 -13.215 -18.685 1.00 87.88 261 ALA A CA 1
ATOM 1918 C C . ALA A 1 261 ? 15.200 -12.859 -19.820 1.00 87.88 261 ALA A C 1
ATOM 1920 O O . ALA A 1 261 ? 14.706 -13.765 -20.508 1.00 87.88 261 ALA A O 1
ATOM 1921 N N . PRO A 1 262 ? 14.812 -11.574 -19.977 1.00 89.94 262 PRO A N 1
ATOM 1922 C CA . PRO A 1 262 ? 13.797 -11.164 -20.946 1.00 89.94 262 PRO A CA 1
ATOM 1923 C C . PRO A 1 262 ? 14.253 -11.339 -22.399 1.00 89.94 262 PRO A C 1
ATOM 1925 O O . PRO A 1 262 ? 15.440 -11.252 -22.706 1.00 89.94 262 PRO A O 1
ATOM 1928 N N . ASP A 1 263 ? 13.291 -11.511 -23.309 1.00 88.25 263 ASP A N 1
ATOM 1929 C CA . ASP A 1 263 ? 13.523 -11.406 -24.756 1.00 88.25 263 ASP A CA 1
ATOM 1930 C C . ASP A 1 263 ? 13.299 -9.972 -25.260 1.00 88.25 263 ASP A C 1
ATOM 1932 O O . ASP A 1 263 ? 13.925 -9.549 -26.230 1.00 88.25 263 ASP A O 1
ATOM 1936 N N . VAL A 1 264 ? 12.406 -9.226 -24.600 1.00 89.94 264 VAL A N 1
ATOM 1937 C CA . VAL A 1 264 ? 12.104 -7.817 -24.880 1.00 89.94 264 VAL A CA 1
ATOM 1938 C C . VAL A 1 264 ? 12.158 -7.035 -23.572 1.00 89.94 264 VAL A C 1
ATOM 1940 O O . VAL A 1 264 ? 11.518 -7.421 -22.594 1.00 89.94 264 VAL A O 1
ATOM 1943 N N . LEU A 1 265 ? 12.903 -5.929 -23.566 1.00 90.06 265 LEU A N 1
ATOM 1944 C CA . LEU A 1 265 ? 13.024 -5.019 -22.430 1.00 90.06 265 LEU A CA 1
ATOM 1945 C C . LEU A 1 265 ? 12.532 -3.627 -22.842 1.00 90.06 265 LEU A C 1
ATOM 1947 O O . LEU A 1 265 ? 13.115 -2.995 -23.720 1.00 90.06 265 LEU A O 1
ATOM 1951 N N . LEU A 1 266 ? 11.456 -3.168 -22.209 1.00 91.00 266 LEU A N 1
ATOM 1952 C CA . LEU A 1 266 ? 10.883 -1.837 -22.376 1.00 91.00 266 LEU A CA 1
ATOM 1953 C C . LEU A 1 266 ? 11.249 -1.017 -21.141 1.00 91.00 266 LEU A C 1
ATOM 1955 O O . LEU A 1 266 ? 10.849 -1.366 -20.033 1.00 91.00 266 LEU A O 1
ATOM 1959 N N . LEU A 1 267 ? 12.031 0.045 -21.324 1.00 89.06 267 LEU A N 1
ATOM 1960 C CA . LEU A 1 267 ? 12.446 0.925 -20.235 1.00 89.06 267 LEU A CA 1
ATOM 1961 C C . LEU A 1 267 ? 11.690 2.250 -20.328 1.00 89.06 267 LEU A C 1
ATOM 1963 O O . LEU A 1 267 ? 11.778 2.930 -21.349 1.00 89.06 267 LEU A O 1
ATOM 1967 N N . ASP A 1 268 ? 10.975 2.600 -19.265 1.00 86.31 268 ASP A N 1
ATOM 1968 C CA . ASP A 1 268 ? 10.278 3.881 -19.117 1.00 86.31 268 ASP A CA 1
ATOM 1969 C C . ASP A 1 268 ? 11.082 4.843 -18.222 1.00 86.31 268 ASP A C 1
ATOM 1971 O O . ASP A 1 268 ? 11.963 4.414 -17.475 1.00 86.31 268 ASP A O 1
ATOM 1975 N N . GLU A 1 269 ? 10.814 6.145 -18.322 1.00 86.50 269 GLU A N 1
ATOM 1976 C CA . GLU A 1 269 ? 11.608 7.235 -17.728 1.00 86.50 269 GLU A CA 1
ATOM 1977 C C . GLU A 1 269 ? 13.077 7.273 -18.197 1.00 86.50 269 GLU A C 1
ATOM 1979 O O . GLU A 1 269 ? 13.999 7.667 -17.469 1.00 86.50 269 GLU A O 1
ATOM 1984 N N . ILE A 1 270 ? 13.298 6.884 -19.454 1.00 85.25 270 ILE A N 1
ATOM 1985 C CA . ILE A 1 270 ? 14.549 7.112 -20.178 1.00 85.25 270 ILE A CA 1
ATOM 1986 C C . ILE A 1 270 ? 14.485 8.49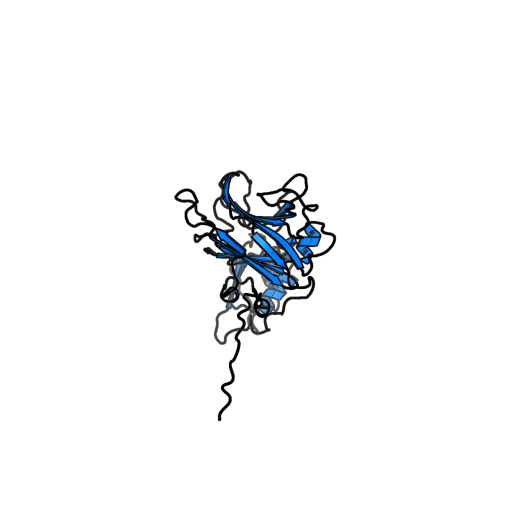2 -20.836 1.00 85.25 270 ILE A C 1
ATOM 1988 O O . ILE A 1 270 ? 13.719 8.711 -21.771 1.00 85.25 270 ILE A O 1
ATOM 1992 N N . HIS A 1 271 ? 15.305 9.429 -20.361 1.00 82.56 271 HIS A N 1
ATOM 1993 C CA . HIS A 1 271 ? 15.355 10.786 -20.91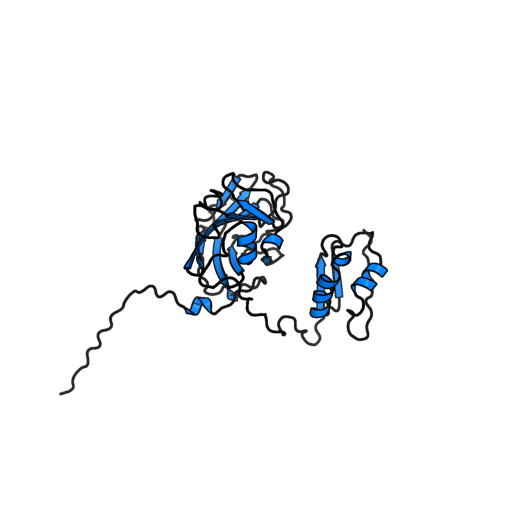5 1.00 82.56 271 HIS A CA 1
ATOM 1994 C C . HIS A 1 271 ? 16.376 10.902 -22.053 1.00 82.56 271 HIS A C 1
ATOM 1996 O O . HIS A 1 271 ? 17.278 10.077 -22.196 1.00 82.56 271 HIS A O 1
ATOM 2002 N N . PHE A 1 272 ? 16.286 11.991 -22.823 1.00 80.00 272 PHE A N 1
ATOM 2003 C CA . PHE A 1 272 ? 17.109 12.271 -24.014 1.00 80.00 272 PHE A CA 1
ATOM 2004 C C . PHE A 1 272 ? 18.633 12.302 -23.779 1.00 80.00 272 PHE A C 1
ATOM 2006 O O . PHE A 1 272 ? 19.406 12.367 -24.732 1.00 80.00 272 PHE A O 1
ATOM 2013 N N . THR A 1 273 ? 19.087 12.282 -22.525 1.00 85.00 273 THR A N 1
ATOM 2014 C CA . THR A 1 273 ? 20.513 12.240 -22.163 1.00 85.00 273 THR A CA 1
ATOM 2015 C C . THR A 1 273 ? 21.092 10.823 -22.127 1.00 85.00 273 THR A C 1
ATOM 2017 O O . THR A 1 273 ? 22.297 10.668 -21.920 1.00 85.00 273 THR A O 1
ATOM 2020 N N . VAL A 1 274 ? 20.262 9.790 -22.305 1.00 86.50 274 VAL A N 1
ATOM 2021 C CA . VAL A 1 274 ? 20.695 8.391 -22.388 1.00 86.50 274 VAL A CA 1
ATOM 2022 C C . VAL A 1 274 ? 21.131 8.064 -23.808 1.00 86.50 274 VAL A C 1
ATOM 2024 O O . VAL A 1 274 ? 20.395 8.266 -24.772 1.00 86.50 274 VAL A O 1
ATOM 2027 N N . THR A 1 275 ? 22.334 7.514 -23.931 1.00 86.62 275 THR A N 1
ATOM 2028 C CA . THR A 1 275 ? 22.898 7.088 -25.214 1.00 86.62 275 THR A CA 1
ATOM 2029 C C . THR A 1 275 ? 22.754 5.574 -25.418 1.00 86.62 275 THR A C 1
ATOM 2031 O O . THR A 1 275 ? 22.658 4.821 -24.444 1.00 86.62 275 THR A O 1
ATOM 2034 N N . PRO A 1 276 ? 22.822 5.071 -26.665 1.00 84.94 276 PRO A N 1
ATOM 2035 C CA . PRO A 1 276 ? 22.931 3.632 -26.917 1.00 84.94 276 PRO A CA 1
ATOM 2036 C C . PRO A 1 276 ? 24.117 2.965 -26.197 1.00 84.94 276 PRO A C 1
ATOM 2038 O O . PRO A 1 276 ? 24.028 1.797 -25.824 1.00 84.94 276 PRO A O 1
ATOM 2041 N N . GLU A 1 277 ? 25.213 3.693 -25.955 1.00 84.56 277 GLU A N 1
ATOM 2042 C CA . GLU A 1 277 ? 26.362 3.192 -25.188 1.00 84.56 277 GLU A CA 1
ATOM 2043 C C . GLU A 1 277 ? 26.028 3.002 -23.700 1.00 84.56 277 GLU A C 1
ATOM 2045 O O . GLU A 1 277 ? 26.419 1.994 -23.105 1.00 84.56 277 GLU A O 1
ATOM 2050 N N . ASP A 1 278 ? 25.259 3.920 -23.100 1.00 86.56 278 ASP A N 1
ATOM 2051 C CA . ASP A 1 278 ? 24.764 3.760 -21.728 1.00 86.56 278 ASP A CA 1
ATOM 2052 C C . ASP A 1 278 ? 23.929 2.482 -21.587 1.00 86.56 278 ASP A C 1
ATOM 2054 O O . ASP A 1 278 ? 24.132 1.718 -20.640 1.00 86.56 278 ASP A O 1
ATOM 2058 N N . LEU A 1 279 ? 23.049 2.215 -22.556 1.00 87.50 279 LEU A N 1
ATOM 2059 C CA . LEU A 1 279 ? 22.214 1.014 -22.585 1.00 87.50 279 LEU A CA 1
ATOM 2060 C C . LEU A 1 279 ? 23.041 -0.257 -22.811 1.00 87.50 279 LEU A C 1
ATOM 2062 O O . LEU A 1 279 ? 22.856 -1.244 -22.104 1.00 87.50 279 LEU A O 1
ATOM 2066 N N . ALA A 1 280 ? 24.004 -0.231 -23.736 1.00 84.94 280 ALA A N 1
ATOM 2067 C CA . ALA A 1 280 ? 24.891 -1.365 -23.992 1.00 84.94 280 ALA A CA 1
ATOM 2068 C C . ALA A 1 280 ? 25.745 -1.724 -22.765 1.00 84.94 280 ALA A C 1
ATOM 2070 O O . ALA A 1 280 ? 25.937 -2.902 -22.459 1.00 84.94 280 ALA A O 1
ATOM 2071 N N . ARG A 1 281 ? 26.233 -0.717 -22.031 1.00 85.00 281 ARG A N 1
ATOM 2072 C CA . ARG A 1 281 ? 26.918 -0.910 -20.747 1.00 85.00 281 ARG A CA 1
ATOM 2073 C C . ARG A 1 281 ? 25.975 -1.506 -19.706 1.00 85.00 281 ARG A C 1
ATOM 2075 O O . ARG A 1 281 ? 26.342 -2.491 -19.070 1.00 85.00 281 ARG A O 1
ATOM 2082 N N . PHE A 1 282 ? 24.768 -0.958 -19.582 1.00 85.69 282 PHE A N 1
ATOM 2083 C CA . PHE A 1 282 ? 23.754 -1.453 -18.658 1.00 85.69 282 PHE A CA 1
ATOM 2084 C C . PHE A 1 282 ? 23.390 -2.923 -18.915 1.00 85.69 282 PHE A C 1
ATOM 2086 O O . PHE A 1 282 ? 23.300 -3.689 -17.960 1.00 85.69 282 PHE A O 1
ATOM 2093 N N . THR A 1 283 ? 23.274 -3.359 -20.173 1.00 85.75 283 THR A N 1
ATOM 2094 C CA . THR A 1 283 ? 22.880 -4.735 -20.532 1.00 85.75 283 THR A CA 1
ATOM 2095 C C . THR A 1 283 ? 24.027 -5.661 -20.914 1.00 85.75 283 THR A C 1
ATOM 2097 O O . THR A 1 283 ? 23.790 -6.744 -21.456 1.00 85.75 283 THR A O 1
ATOM 2100 N N . ARG A 1 284 ? 25.279 -5.267 -20.656 1.00 85.50 284 ARG A N 1
ATOM 2101 C CA . ARG A 1 284 ? 26.446 -6.106 -20.953 1.00 85.50 284 ARG A CA 1
ATOM 2102 C C . ARG A 1 284 ? 26.290 -7.476 -20.293 1.00 85.50 284 ARG A C 1
ATOM 2104 O O . ARG A 1 284 ? 25.999 -7.530 -19.100 1.00 85.50 284 ARG A O 1
ATOM 2111 N N . ASP A 1 285 ? 26.458 -8.543 -21.067 1.00 83.50 285 ASP A N 1
ATOM 2112 C CA . ASP A 1 285 ? 26.338 -9.945 -20.633 1.00 83.50 285 ASP A CA 1
ATOM 2113 C C . ASP A 1 285 ? 24.941 -10.364 -20.133 1.00 83.50 285 ASP A C 1
ATOM 2115 O O . ASP A 1 285 ? 24.777 -11.459 -19.606 1.00 83.50 285 ASP A O 1
ATOM 2119 N N . LEU A 1 286 ? 23.919 -9.518 -20.320 1.00 84.81 286 LEU A N 1
ATOM 2120 C CA . LEU A 1 286 ? 22.522 -9.821 -19.975 1.00 84.81 286 LEU A CA 1
ATOM 2121 C C . LEU A 1 286 ? 21.687 -10.267 -21.175 1.00 84.81 286 LEU A C 1
ATOM 2123 O O . LEU A 1 286 ? 20.499 -10.550 -21.037 1.00 84.81 286 LEU A O 1
ATOM 2127 N N . ALA A 1 287 ? 22.270 -10.257 -22.372 1.00 74.56 287 ALA A N 1
ATOM 2128 C CA . ALA A 1 287 ? 21.568 -10.711 -23.559 1.00 74.56 287 ALA A CA 1
ATOM 2129 C C . ALA A 1 287 ? 21.313 -12.224 -23.490 1.00 74.56 287 ALA A C 1
ATOM 2131 O O . ALA A 1 287 ? 22.154 -12.960 -22.963 1.00 74.56 287 ALA A O 1
ATOM 2132 N N . PRO A 1 288 ? 20.189 -12.710 -24.050 1.00 69.94 288 PRO A N 1
ATOM 2133 C CA . PRO A 1 288 ? 19.971 -14.141 -24.207 1.00 69.94 288 PRO A CA 1
ATOM 2134 C C . PRO A 1 288 ? 21.183 -14.796 -24.879 1.00 69.94 288 PRO A C 1
ATOM 2136 O O . PRO A 1 288 ? 21.762 -14.218 -25.802 1.00 69.94 288 PRO A O 1
ATOM 2139 N N . ALA A 1 289 ? 21.571 -15.989 -24.422 1.00 63.03 289 ALA A N 1
ATOM 2140 C CA . ALA A 1 289 ? 22.788 -16.661 -24.875 1.00 63.03 289 ALA A CA 1
ATOM 2141 C C . ALA A 1 289 ? 22.902 -16.673 -26.414 1.00 63.03 289 ALA A C 1
ATOM 2143 O O . ALA A 1 289 ? 22.011 -17.154 -27.115 1.00 63.03 289 ALA A O 1
ATOM 2144 N N . GLY A 1 290 ? 24.000 -16.114 -26.932 1.00 60.69 290 GLY A N 1
ATOM 2145 C CA . GLY A 1 290 ? 24.269 -16.022 -28.371 1.00 60.69 290 GLY A CA 1
ATOM 2146 C C . GLY A 1 290 ? 23.566 -14.877 -29.113 1.00 60.69 290 GLY A C 1
ATOM 2147 O O . GLY A 1 290 ? 23.630 -14.841 -30.341 1.00 60.69 290 GLY A O 1
ATOM 2148 N N . LYS A 1 291 ? 22.908 -13.942 -28.415 1.00 68.69 291 LYS A N 1
ATOM 2149 C CA . LYS A 1 291 ? 22.258 -12.759 -29.006 1.00 68.69 291 LYS A CA 1
ATOM 2150 C C . LYS A 1 291 ? 22.837 -11.461 -28.437 1.00 68.69 291 LYS A C 1
ATOM 2152 O O . LYS A 1 291 ? 23.428 -11.452 -27.365 1.00 68.69 291 LYS A O 1
ATOM 2157 N N . GLY A 1 292 ? 22.665 -10.362 -29.168 1.00 74.44 292 GLY A N 1
ATOM 2158 C CA . GLY A 1 292 ? 22.901 -8.999 -28.684 1.00 74.44 292 GLY A CA 1
ATOM 2159 C C . GLY A 1 292 ? 21.581 -8.241 -28.549 1.00 74.44 292 GLY A C 1
ATOM 2160 O O . GLY A 1 292 ? 20.610 -8.564 -29.233 1.00 74.44 292 GLY A O 1
ATOM 2161 N N . TRP A 1 293 ? 21.543 -7.231 -27.681 1.00 83.31 293 TRP A N 1
ATOM 2162 C CA . TRP A 1 293 ? 20.403 -6.317 -27.598 1.00 83.31 293 TRP A CA 1
ATOM 2163 C C . TRP A 1 293 ? 20.406 -5.350 -28.785 1.00 83.31 293 TRP A C 1
ATOM 2165 O O . TRP A 1 293 ? 21.450 -4.810 -29.147 1.00 83.31 293 TRP A O 1
ATOM 2175 N N . THR A 1 294 ? 19.233 -5.115 -29.370 1.00 84.62 294 THR A N 1
ATOM 2176 C CA . THR A 1 294 ? 18.999 -4.005 -30.304 1.00 84.62 294 THR A CA 1
ATOM 2177 C C . THR A 1 294 ? 18.131 -2.977 -29.594 1.00 84.62 294 THR A C 1
ATOM 2179 O O . THR A 1 294 ? 17.129 -3.345 -28.987 1.00 84.62 294 THR A O 1
ATOM 2182 N N . TRP A 1 295 ? 18.529 -1.706 -29.643 1.00 83.62 295 TRP A N 1
ATOM 2183 C CA . TRP A 1 295 ? 17.846 -0.625 -28.936 1.00 83.62 295 TRP A CA 1
ATOM 2184 C C . TRP A 1 295 ? 17.083 0.269 -29.901 1.00 83.62 295 TRP A C 1
ATOM 2186 O O . TRP A 1 295 ? 17.641 0.738 -30.893 1.00 83.62 295 TRP A O 1
ATOM 2196 N N . TRP A 1 296 ? 15.834 0.560 -29.551 1.00 82.50 296 TRP A N 1
ATOM 2197 C CA . TRP A 1 296 ? 15.027 1.594 -30.184 1.00 82.50 296 TRP A CA 1
ATOM 2198 C C . TRP A 1 296 ? 14.707 2.644 -29.132 1.00 82.50 296 TRP A C 1
ATOM 2200 O O . TRP A 1 296 ? 14.028 2.358 -28.149 1.00 82.50 296 TRP A O 1
ATOM 2210 N N . LEU A 1 297 ? 15.228 3.850 -29.329 1.00 77.62 297 LEU A N 1
ATOM 2211 C CA . LEU A 1 297 ? 14.882 5.001 -28.510 1.00 77.62 297 LEU A CA 1
ATOM 2212 C C . LEU A 1 297 ? 13.741 5.727 -29.209 1.00 77.62 297 LEU A C 1
ATOM 2214 O O . LEU A 1 297 ? 13.906 6.194 -30.337 1.00 77.62 297 LEU A O 1
ATOM 2218 N N . ALA A 1 298 ? 12.582 5.790 -28.556 1.00 68.81 298 ALA A N 1
ATOM 2219 C CA . ALA A 1 298 ? 11.516 6.663 -29.012 1.00 68.81 298 ALA A CA 1
ATOM 2220 C C . ALA A 1 298 ? 12.018 8.108 -28.891 1.00 68.81 298 ALA A C 1
ATOM 2222 O O . ALA A 1 298 ? 12.387 8.556 -27.807 1.00 68.81 298 ALA A O 1
ATOM 2223 N N . SER A 1 299 ? 12.092 8.820 -30.013 1.00 59.06 299 SER A N 1
ATOM 2224 C CA . SER A 1 299 ? 12.289 10.266 -29.998 1.00 59.06 299 SER A CA 1
ATOM 2225 C C . SER A 1 299 ? 11.041 10.904 -29.393 1.00 59.06 299 SER A C 1
ATOM 2227 O O . SER A 1 299 ? 9.951 10.711 -29.937 1.00 59.06 299 SER A O 1
ATOM 2229 N N . GLY A 1 300 ? 11.210 11.600 -28.266 1.00 49.66 300 GLY A N 1
ATOM 2230 C CA . GLY A 1 300 ? 10.188 12.494 -27.716 1.00 49.66 300 GLY A CA 1
ATOM 2231 C C . GLY A 1 300 ? 9.943 13.707 -28.601 1.00 49.66 300 GLY A C 1
ATOM 2232 O O . GLY A 1 300 ? 10.847 14.048 -29.402 1.00 49.66 300 GLY A O 1
#

pLDDT: mean 84.72, std 16.62, range [24.53, 98.62]

Radius of gyration: 23.43 Å; chains: 1; bounding box: 56×78×60 Å

Foldseek 3Di:
DDDDDDDDDDDDPDPPPPPCLQVQDDDQAQDCPSCVPQDFLFAADAPPFDPPPQFDWGTKGWADAQWKIKIKTFRPHWDQQQWAFFWKKKWKLQQLDLPAFADDPNDRNTFKIKIQFDDPDNQARGTGHGIFMWTGHHVGTDDTHHCVQFPWDWPDNHTDRMIMIMGTQQSSCVVSVNPDRHAAQGKMKIKIFTGHSNHTRDITDIGIDGYHYGHDDDDDDDPLCPLPDDPPDAFEDEDEPPQPCCLVVLVVVLVVLQSNLHPHYHYPNDDPVDDPVSVCVSCPVSHDPPDDDDDDDPDD

Sequence (300 aa):
MGLRRVALVALTAGCAVDPAAHERAVWTDGDFDDWEGVTAAVVDPVGDVPAGSPVDLGAIAAQDDPRFLHFLIDLGHTVTVQGMRGSVELVLDTDGDLGTGGPYGGVDGADLVVVLTRQPEPERDGHGAGVGIRRIGPGGAGEMEQASRVGLLVSPTHSSDRFEVRLDRVAVAEVTGQRRAVAPGDTMAGRLRYLRAGAVVDETAVFRHTLATVPGEDPPLLGADAVARRPEALRVVAWNVSSMSFRSNQDAFRRVVAALAPDVLLLDEIHFTVTPEDLARFTRDLAPAGKGWTWWLASG

Secondary structure (DSSP, 8-state):
----PPP-----------GGGGSS----SS--GGGTTPPEEEE--TT-SPTT-S----EEEEEE-SSEEEEEEEEEEEE-TTTSBSEEEEEEESSS-TTSSEEETTEEEE-EEEESS--SSTT--PBP-S-EEEEEETTEEEEEEEGGGGT-EEE-SS-EEEEEEEEEHHHHHHHHT-SSPPPTT-EEEEEEEEEETTEEEEEPPPEEEE--S-TTPPPPPPPGGGGPPPTT---EEEEE-TTTGGGT-HHHHHHHHHHH--SEEEEES--TT--HHHHHHHTTT-SPTT------PPP-